Protein AF-A0AAW4VD81-F1 (afdb_monomer)

Solvent-accessible surface area (backbone atoms only — not comparable to full-atom values): 15015 Å² total; per-residue (Å²): 113,65,73,60,56,53,51,55,51,50,53,52,51,55,54,49,51,55,45,45,43,49,48,52,46,30,44,68,50,38,22,49,50,40,48,73,72,38,78,85,34,62,87,53,55,61,66,57,44,24,47,61,52,53,76,69,56,90,60,97,66,100,52,65,88,67,76,90,80,80,44,50,57,51,102,93,67,73,43,73,52,76,57,79,48,76,46,70,51,62,41,69,38,60,75,97,42,44,75,41,72,47,79,44,73,67,77,92,76,81,90,72,84,83,86,79,80,58,63,84,78,69,55,65,43,58,36,37,41,39,29,25,26,59,86,59,58,85,86,68,65,47,93,93,48,30,83,52,51,52,57,50,33,47,59,63,29,58,86,54,53,68,65,64,46,52,50,48,26,59,76,63,68,57,80,86,57,59,73,54,47,49,51,43,32,55,50,35,55,49,54,52,49,52,52,49,54,52,50,50,52,52,51,50,52,52,50,51,55,52,48,56,49,51,51,49,53,51,49,41,54,50,43,25,67,76,68,75,43,57,71,70,62,34,41,56,76,65,71,53,50,74,66,54,49,60,59,53,48,72,80,70,75,122

Organism: NCBI:txid1982626

Foldseek 3Di:
DVVVVVVVVVVLVVLLVLLLLVLCLQLLLVLLCCCQPPPVNVPPDSVRSSVVSVVVPPDDDPPSDDDDDDDDDDVVGGHDDFDEAEAEDFQCADPVCAQPKDKDWDDDDDPDDDDDDDCVVPRRYIYIYGHHHLPDDLVPADDRRSLNRSLRSQLSRQVDALVVNVVNCVVSVPDPCSVSSVSSNVSSVVVVVVVVVVVVVVVVVVVVVVVVLVVLLVQLVCCCVPVVDDSVVSCVVVVDDPVRSVVSVVVVPD

Secondary structure (DSSP, 8-state):
-HHHHHHHHHHHHHHHHHHHHHHHTSHHHHHHHHHHH-SGGGSS-HHHHHHHHHTT--S-S--TT-----B--STTS---B---EEEE--TTS-GGGTT-EEEE------SSS-----HHHH----EEEE---TT--TTS--TTTHHHHHHHHHHH-TTS-HHHHHHHHHHTT--S-HHHHHHHHHHHHHHHHHHHHHHHHHHHHHHHHHHHHHHHHHHHHHHHHHHT--HHHHHHTTT--HHHHHHHHTTS--

pLDDT: mean 80.32, std 15.5, range [36.06, 94.75]

Radius of gyration: 30.26 Å; Cα contacts (8 Å, |Δi|>4): 231; chains: 1; bounding box: 76×40×82 Å

Sequence (254 aa):
MDKVLEITSNDHIIMIDKLCKRILGHPEILGRIIKGFIKEAKDVSLEEIIELIKGKKEQEGNSYFQQLNNVIDIAHHGRVEFDYFCCINLPQAAKKRDGHVNCYKTNEHNISGSTIERLESYDKSEQIMIYLNKDHNIKDKYEDSDWIKTPLVIFLNNTYDLLVKKEVMKEYGFEEIEKEVKKMCNLGEMIARENIEKGHSIGLEQGLVQGQKLERIASIKNLMKKMAIPLDKAMDLLDLSSIEKEEMKKYFQA

Mean predicted aligned error: 11.6 Å

Structure (mmCIF, N/CA/C/O backbone):
data_AF-A0AAW4VD81-F1
#
_entry.id   AF-A0AAW4VD81-F1
#
loop_
_atom_site.group_PDB
_atom_site.id
_atom_site.type_symbol
_atom_site.label_atom_id
_atom_site.label_alt_id
_atom_site.label_comp_id
_atom_site.label_asym_id
_atom_site.label_entity_id
_atom_site.label_seq_id
_atom_site.pdbx_PDB_ins_code
_atom_site.Cartn_x
_atom_site.Cartn_y
_atom_site.Cartn_z
_atom_site.occupancy
_atom_site.B_iso_or_equiv
_atom_site.auth_seq_id
_atom_site.auth_comp_id
_atom_site.auth_asym_id
_atom_site.auth_atom_id
_atom_site.pdbx_PDB_model_num
ATOM 1 N N . MET A 1 1 ? -2.280 0.527 28.642 1.00 51.47 1 MET A N 1
ATOM 2 C CA . MET A 1 1 ? -2.704 0.046 27.309 1.00 51.47 1 MET A CA 1
ATOM 3 C C . MET A 1 1 ? -1.818 0.615 26.212 1.00 51.47 1 MET A C 1
ATOM 5 O O . MET A 1 1 ? -1.249 -0.164 25.462 1.00 51.47 1 MET A O 1
ATOM 9 N N . ASP A 1 2 ? -1.637 1.933 26.175 1.00 51.59 2 ASP A N 1
ATOM 10 C CA . ASP A 1 2 ? -1.013 2.701 25.083 1.00 51.59 2 ASP A CA 1
ATOM 11 C C . ASP A 1 2 ? 0.286 2.102 24.518 1.00 51.59 2 ASP A C 1
ATOM 13 O O . ASP A 1 2 ? 0.342 1.818 23.327 1.00 51.59 2 ASP A O 1
ATOM 17 N N . LYS A 1 3 ? 1.277 1.768 25.361 1.00 46.25 3 LYS A N 1
ATOM 18 C CA . LYS A 1 3 ? 2.533 1.129 24.908 1.00 46.25 3 LYS A CA 1
ATOM 19 C C . LYS A 1 3 ? 2.342 -0.170 24.109 1.00 46.25 3 LYS A C 1
ATOM 21 O O . LYS A 1 3 ? 3.140 -0.455 23.228 1.00 46.25 3 LYS A O 1
ATOM 26 N N . VAL A 1 4 ? 1.320 -0.976 24.406 1.00 53.56 4 VAL A N 1
ATOM 27 C CA . VAL A 1 4 ? 1.064 -2.248 23.696 1.00 53.56 4 VAL A CA 1
ATOM 28 C C . VAL A 1 4 ? 0.375 -1.994 22.350 1.00 53.56 4 VAL A C 1
ATOM 30 O O . VAL A 1 4 ? 0.664 -2.671 21.363 1.00 53.56 4 VAL A O 1
ATOM 33 N N . LEU A 1 5 ? -0.492 -0.978 22.288 1.00 54.97 5 LEU A N 1
ATOM 34 C CA . LEU A 1 5 ? -1.100 -0.508 21.040 1.00 54.97 5 LEU A CA 1
ATOM 35 C C . LEU A 1 5 ? -0.037 0.100 20.110 1.00 54.97 5 LEU A C 1
ATOM 37 O O . LEU A 1 5 ? -0.017 -0.193 18.920 1.00 54.97 5 LEU A O 1
ATOM 41 N N . GLU A 1 6 ? 0.892 0.879 20.664 1.00 57.12 6 GLU A N 1
ATOM 42 C CA . GLU A 1 6 ? 1.999 1.505 19.936 1.00 57.12 6 GLU A CA 1
ATOM 43 C C . GLU A 1 6 ? 2.987 0.466 19.369 1.00 57.12 6 GLU A C 1
ATOM 45 O O . GLU A 1 6 ? 3.338 0.531 18.191 1.00 57.12 6 GLU A O 1
ATOM 50 N N . ILE A 1 7 ? 3.367 -0.549 20.160 1.00 57.12 7 ILE A N 1
ATOM 51 C CA . ILE A 1 7 ? 4.233 -1.651 19.702 1.00 57.12 7 ILE A CA 1
ATOM 52 C C . ILE A 1 7 ? 3.555 -2.465 18.588 1.00 57.12 7 ILE A C 1
ATOM 54 O O . ILE A 1 7 ? 4.142 -2.636 17.522 1.00 57.12 7 ILE A O 1
ATOM 58 N N . THR A 1 8 ? 2.305 -2.905 18.781 1.00 60.38 8 THR A N 1
ATOM 59 C CA . THR A 1 8 ? 1.605 -3.708 17.755 1.00 60.38 8 THR A CA 1
ATOM 60 C C . THR A 1 8 ? 1.322 -2.920 16.471 1.00 60.38 8 THR A C 1
ATOM 62 O O . THR A 1 8 ? 1.377 -3.485 15.381 1.00 60.38 8 THR A O 1
ATOM 65 N N . SER A 1 9 ? 1.104 -1.603 16.562 1.00 67.50 9 SER A N 1
ATOM 66 C CA . SER A 1 9 ? 1.024 -0.722 15.389 1.00 67.50 9 SER A CA 1
ATOM 67 C C . SER A 1 9 ? 2.351 -0.656 14.618 1.00 67.50 9 SER A C 1
ATOM 69 O O . SER A 1 9 ? 2.356 -0.747 13.389 1.00 67.50 9 SER A O 1
ATOM 71 N N . ASN A 1 10 ? 3.488 -0.562 15.318 1.00 73.62 10 ASN A N 1
ATOM 72 C CA . ASN A 1 10 ? 4.809 -0.550 14.683 1.00 73.62 10 ASN A CA 1
ATOM 73 C C . ASN A 1 10 ? 5.124 -1.872 13.965 1.00 73.62 10 ASN A C 1
ATOM 75 O O . ASN A 1 10 ? 5.599 -1.843 12.828 1.00 73.62 10 ASN A O 1
ATOM 79 N N . ASP A 1 11 ? 4.801 -3.018 14.569 1.00 77.50 11 ASP A N 1
ATOM 80 C CA . ASP A 1 11 ? 4.984 -4.327 13.929 1.00 77.50 11 ASP A CA 1
ATOM 81 C C . ASP A 1 11 ? 4.151 -4.446 12.639 1.00 77.50 11 ASP A C 1
ATOM 83 O O . ASP A 1 11 ? 4.659 -4.878 11.601 1.00 77.50 11 ASP A O 1
ATOM 87 N N . HIS A 1 12 ? 2.897 -3.979 12.656 1.00 82.12 12 HIS A N 1
ATOM 88 C CA . HIS A 1 12 ? 2.045 -3.930 11.463 1.00 82.12 12 HIS A CA 1
ATOM 89 C C . HIS A 1 12 ? 2.624 -3.040 10.354 1.00 82.12 12 HIS A C 1
ATOM 91 O O . HIS A 1 12 ? 2.618 -3.440 9.187 1.00 82.12 12 HIS A O 1
ATOM 97 N N . ILE A 1 13 ? 3.170 -1.868 10.697 1.00 79.50 13 ILE A N 1
ATOM 98 C CA . ILE A 1 13 ? 3.827 -0.969 9.736 1.00 79.50 13 ILE A CA 1
ATOM 99 C C . ILE A 1 13 ? 5.036 -1.660 9.086 1.00 79.50 13 ILE A C 1
ATOM 101 O O . ILE A 1 13 ? 5.170 -1.621 7.862 1.00 79.50 13 ILE A O 1
ATOM 105 N N . ILE A 1 14 ? 5.869 -2.353 9.870 1.00 80.38 14 ILE A N 1
ATOM 106 C CA . ILE A 1 14 ? 7.033 -3.107 9.371 1.00 80.38 14 ILE A CA 1
ATOM 107 C C . ILE A 1 14 ? 6.596 -4.250 8.437 1.00 80.38 14 ILE A C 1
ATOM 109 O O . ILE A 1 14 ? 7.219 -4.478 7.396 1.00 80.38 14 ILE A O 1
ATOM 113 N N . MET A 1 15 ? 5.516 -4.966 8.766 1.00 82.44 15 MET A N 1
ATOM 114 C CA . MET A 1 15 ? 4.990 -6.035 7.907 1.00 82.44 15 MET A CA 1
ATOM 115 C C . MET A 1 15 ? 4.425 -5.498 6.584 1.00 82.44 15 MET A C 1
ATOM 117 O O . MET A 1 15 ? 4.712 -6.074 5.531 1.00 82.44 15 MET A O 1
ATOM 121 N N . ILE A 1 16 ? 3.673 -4.390 6.615 1.00 82.75 16 ILE A N 1
ATOM 122 C CA . ILE A 1 16 ? 3.136 -3.737 5.411 1.00 82.75 16 ILE A CA 1
ATOM 123 C C . ILE A 1 16 ? 4.282 -3.235 4.526 1.00 82.75 16 ILE A C 1
ATOM 125 O O . ILE A 1 16 ? 4.320 -3.576 3.345 1.00 82.75 16 ILE A O 1
ATOM 129 N N . ASP A 1 17 ? 5.253 -2.507 5.086 1.00 81.50 17 ASP A N 1
ATOM 130 C CA . ASP A 1 17 ? 6.448 -2.032 4.372 1.00 81.50 17 ASP A CA 1
ATOM 131 C C . ASP A 1 17 ? 7.186 -3.181 3.663 1.00 81.50 17 ASP A C 1
ATOM 133 O O . ASP A 1 17 ? 7.477 -3.104 2.465 1.00 81.50 17 ASP A O 1
ATOM 137 N N . LYS A 1 18 ? 7.399 -4.302 4.363 1.00 82.50 18 LYS A N 1
ATOM 138 C CA . LYS A 1 18 ? 8.040 -5.498 3.802 1.00 82.50 18 LYS A CA 1
ATOM 139 C C . LYS A 1 18 ? 7.245 -6.120 2.649 1.00 82.50 18 LYS A C 1
ATOM 141 O O . LYS A 1 18 ? 7.855 -6.625 1.706 1.00 82.50 18 LYS A O 1
ATOM 146 N N . LEU A 1 19 ? 5.910 -6.104 2.689 1.00 83.50 19 LEU A N 1
ATOM 147 C CA . LEU A 1 19 ? 5.079 -6.589 1.579 1.00 83.50 19 LEU A CA 1
ATOM 148 C C . LEU A 1 19 ? 5.028 -5.597 0.410 1.00 83.50 19 LEU A C 1
ATOM 150 O O . LEU A 1 19 ? 5.140 -6.029 -0.737 1.00 83.50 19 LEU A O 1
ATOM 154 N N . CYS A 1 20 ? 4.957 -4.291 0.674 1.00 84.06 20 CYS A N 1
ATOM 155 C CA . CYS A 1 20 ? 5.064 -3.253 -0.352 1.00 84.06 20 CYS A CA 1
ATOM 156 C C . CYS A 1 20 ? 6.391 -3.380 -1.111 1.00 84.06 20 CYS A C 1
ATOM 158 O O . CYS A 1 20 ? 6.386 -3.482 -2.334 1.00 84.06 20 CYS A O 1
ATOM 160 N N . LYS A 1 21 ? 7.520 -3.507 -0.402 1.00 83.88 21 LYS A N 1
ATOM 161 C CA . LYS A 1 21 ? 8.847 -3.745 -1.001 1.00 83.88 21 LYS A CA 1
ATOM 162 C C . LYS A 1 21 ? 8.905 -5.014 -1.859 1.00 83.88 21 LYS A C 1
ATOM 164 O O . LYS A 1 21 ? 9.580 -5.017 -2.882 1.00 83.88 21 LYS A O 1
ATOM 169 N N . ARG A 1 22 ? 8.175 -6.079 -1.503 1.00 84.62 22 ARG A N 1
ATOM 170 C CA . ARG A 1 22 ? 8.080 -7.296 -2.336 1.00 84.62 22 ARG A CA 1
ATOM 171 C C . ARG A 1 22 ? 7.258 -7.100 -3.607 1.00 84.62 22 ARG A C 1
ATOM 173 O O . ARG A 1 22 ? 7.643 -7.643 -4.635 1.00 84.62 22 ARG A O 1
ATOM 180 N N . ILE A 1 23 ? 6.149 -6.361 -3.537 1.00 88.00 23 ILE A N 1
ATOM 181 C CA . ILE A 1 23 ? 5.337 -6.013 -4.715 1.00 88.00 23 ILE A CA 1
ATOM 182 C C . ILE A 1 23 ? 6.160 -5.126 -5.654 1.00 88.00 23 ILE A C 1
ATOM 184 O O . ILE A 1 23 ? 6.257 -5.410 -6.842 1.00 88.00 23 ILE A O 1
ATOM 188 N N . LEU A 1 24 ? 6.817 -4.098 -5.112 1.00 86.31 24 LEU A N 1
ATOM 189 C CA . LEU A 1 24 ? 7.626 -3.155 -5.884 1.00 86.31 24 LEU A CA 1
ATOM 190 C C . LEU A 1 24 ? 8.897 -3.783 -6.483 1.00 86.31 24 LEU A C 1
ATOM 192 O O . LEU A 1 24 ? 9.278 -3.429 -7.591 1.00 86.31 24 LEU A O 1
ATOM 196 N N . GLY A 1 25 ? 9.524 -4.735 -5.784 1.00 81.19 25 GLY A N 1
ATOM 197 C CA . GLY A 1 25 ? 10.690 -5.494 -6.260 1.00 81.19 25 GLY A CA 1
ATOM 198 C C . GLY A 1 25 ? 10.344 -6.738 -7.095 1.00 81.19 25 GLY A C 1
ATOM 199 O O . GLY A 1 25 ? 11.226 -7.548 -7.423 1.00 81.19 25 GLY A O 1
ATOM 200 N N . HIS A 1 26 ? 9.063 -6.935 -7.420 1.00 87.75 26 HIS A N 1
ATOM 201 C CA . HIS A 1 26 ? 8.637 -7.964 -8.361 1.00 87.75 26 HIS A CA 1
ATOM 202 C C . HIS A 1 26 ? 9.131 -7.591 -9.773 1.00 87.75 26 HIS A C 1
ATOM 204 O O . HIS A 1 26 ? 8.921 -6.441 -10.166 1.00 87.75 26 HIS A O 1
ATOM 210 N N . PRO A 1 27 ? 9.765 -8.502 -10.551 1.00 87.00 27 PRO A N 1
ATOM 211 C CA . PRO A 1 27 ? 10.381 -8.152 -11.837 1.00 87.00 27 PRO A CA 1
ATOM 212 C C . PRO A 1 27 ? 9.437 -7.417 -12.780 1.00 87.00 27 PRO A C 1
ATOM 214 O O . PRO A 1 27 ? 9.823 -6.428 -13.384 1.00 87.00 27 PRO A O 1
ATOM 217 N N . GLU A 1 28 ? 8.181 -7.855 -12.836 1.00 90.81 28 GLU A N 1
ATOM 218 C CA . GLU A 1 28 ? 7.162 -7.244 -13.681 1.00 90.81 28 GLU A CA 1
ATOM 219 C C . GLU A 1 28 ? 6.801 -5.805 -13.268 1.00 90.81 28 GLU A C 1
ATOM 221 O O . GLU A 1 28 ? 6.706 -4.927 -14.122 1.00 90.81 28 GLU A O 1
ATOM 226 N N . ILE A 1 29 ? 6.638 -5.527 -11.968 1.00 90.94 29 ILE A N 1
ATOM 227 C CA . ILE A 1 29 ? 6.334 -4.168 -11.486 1.00 90.94 29 ILE A CA 1
ATOM 228 C C . ILE A 1 29 ? 7.542 -3.259 -11.690 1.00 90.94 29 ILE A C 1
ATOM 230 O O . ILE A 1 29 ? 7.398 -2.164 -12.229 1.00 90.94 29 ILE A O 1
ATOM 234 N N . LEU A 1 30 ? 8.733 -3.725 -11.307 1.00 87.19 30 LEU A N 1
ATOM 235 C CA . LEU A 1 30 ? 9.965 -2.960 -11.450 1.00 87.19 30 LEU A CA 1
ATOM 236 C C . LEU A 1 30 ? 10.287 -2.689 -12.925 1.00 87.19 30 LEU A C 1
ATOM 238 O O . LEU A 1 30 ? 10.621 -1.561 -13.274 1.00 87.19 30 LEU A O 1
ATOM 242 N N . GLY A 1 31 ? 10.111 -3.682 -13.798 1.00 88.50 31 GLY A N 1
ATOM 243 C CA . GLY A 1 31 ? 10.307 -3.541 -15.237 1.00 88.50 31 GLY A CA 1
ATOM 244 C C . GLY A 1 31 ? 9.334 -2.548 -15.868 1.00 88.50 31 GLY A C 1
ATOM 245 O O . GLY A 1 31 ? 9.753 -1.709 -16.660 1.00 88.50 31 GLY A O 1
ATOM 246 N N . ARG A 1 32 ? 8.063 -2.548 -15.445 1.00 92.50 32 ARG A N 1
ATOM 247 C CA . ARG A 1 32 ? 7.073 -1.542 -15.865 1.00 92.50 32 ARG A CA 1
ATOM 248 C C . ARG A 1 32 ? 7.393 -0.138 -15.340 1.00 92.50 32 ARG A C 1
ATOM 250 O O . ARG A 1 32 ? 7.283 0.820 -16.096 1.00 92.50 32 ARG A O 1
ATOM 257 N N . ILE A 1 33 ? 7.846 0.001 -14.092 1.00 89.81 33 ILE A N 1
ATOM 258 C CA . ILE A 1 33 ? 8.321 1.282 -13.533 1.00 89.81 33 ILE A CA 1
ATOM 259 C C . ILE A 1 33 ? 9.507 1.821 -14.347 1.00 89.81 33 ILE A C 1
ATOM 261 O O . ILE A 1 33 ? 9.499 2.985 -14.741 1.00 89.81 33 ILE A O 1
ATOM 265 N N . ILE A 1 34 ? 10.499 0.971 -14.625 1.00 86.50 34 ILE A N 1
ATOM 266 C CA . ILE A 1 34 ? 11.674 1.301 -15.441 1.00 86.50 34 ILE A CA 1
ATOM 267 C C . ILE A 1 34 ? 11.230 1.738 -16.841 1.00 86.50 34 ILE A C 1
ATOM 269 O O . ILE A 1 34 ? 11.540 2.849 -17.262 1.00 86.50 34 ILE A O 1
ATOM 273 N N . LYS A 1 35 ? 10.424 0.914 -17.521 1.00 89.62 35 LYS A N 1
ATOM 274 C CA . LYS A 1 35 ? 9.920 1.172 -18.875 1.00 89.62 35 LYS A CA 1
ATOM 275 C C . LYS A 1 35 ? 9.108 2.466 -18.986 1.00 89.62 35 LYS A C 1
ATOM 277 O O . LYS A 1 35 ? 9.140 3.113 -20.029 1.00 89.62 35 LYS A O 1
ATOM 282 N N . GLY A 1 36 ? 8.351 2.808 -17.944 1.00 89.12 36 GLY A N 1
ATOM 283 C CA . GLY A 1 36 ? 7.445 3.953 -17.944 1.00 89.12 36 GLY A CA 1
ATOM 284 C C . GLY A 1 36 ? 8.066 5.280 -17.523 1.00 89.12 36 GLY A C 1
ATOM 285 O O . GLY A 1 36 ? 7.543 6.322 -17.911 1.00 89.12 36 GLY A O 1
ATOM 286 N N . PHE A 1 37 ? 9.145 5.262 -16.731 1.00 87.19 37 PHE A N 1
ATOM 287 C CA . PHE A 1 37 ? 9.663 6.478 -16.094 1.00 87.19 37 PHE A CA 1
ATOM 288 C C . PHE A 1 37 ? 11.173 6.723 -16.271 1.00 87.19 37 PHE A C 1
ATOM 290 O O . PHE A 1 37 ? 11.597 7.852 -16.038 1.00 87.19 37 PHE A O 1
ATOM 297 N N . ILE A 1 38 ? 11.972 5.741 -16.715 1.00 82.44 38 ILE A N 1
ATOM 298 C CA . ILE A 1 38 ? 13.402 5.930 -17.035 1.00 82.44 38 ILE A CA 1
ATOM 299 C C . ILE A 1 38 ? 13.571 6.199 -18.533 1.00 82.44 38 ILE A C 1
ATOM 301 O O . ILE A 1 38 ? 13.079 5.434 -19.368 1.00 82.44 38 ILE A O 1
ATOM 305 N N . LYS A 1 39 ? 14.307 7.258 -18.895 1.00 79.69 39 LYS A N 1
ATOM 306 C CA . LYS A 1 39 ? 14.465 7.664 -20.305 1.00 79.69 39 LYS A CA 1
ATOM 307 C C . LYS A 1 39 ? 15.262 6.652 -21.139 1.00 79.69 39 LYS A C 1
ATOM 309 O O . LYS A 1 39 ? 14.919 6.421 -22.293 1.00 79.69 39 LYS A O 1
ATOM 314 N N . GLU A 1 40 ? 16.284 6.022 -20.562 1.00 75.94 40 GLU A N 1
ATOM 315 C CA . GLU A 1 40 ? 17.145 5.025 -21.215 1.00 75.94 40 GLU A CA 1
ATOM 316 C C . GLU A 1 40 ? 16.390 3.744 -21.584 1.00 75.94 40 GLU A C 1
ATOM 318 O O . GLU A 1 40 ? 16.698 3.102 -22.583 1.00 75.94 40 GLU A O 1
ATOM 323 N N . ALA A 1 41 ? 15.374 3.377 -20.801 1.00 81.50 41 ALA A N 1
ATOM 324 C CA . ALA A 1 41 ? 14.567 2.180 -21.026 1.00 81.50 41 ALA A CA 1
ATOM 325 C C . ALA A 1 41 ? 13.492 2.367 -22.117 1.00 81.50 41 ALA A C 1
ATOM 327 O O . ALA A 1 41 ? 12.749 1.432 -22.438 1.00 81.50 41 ALA A O 1
ATOM 328 N N . LYS A 1 42 ? 13.386 3.568 -22.705 1.00 82.25 42 LYS A N 1
ATOM 329 C CA . LYS A 1 42 ? 12.346 3.906 -23.683 1.00 82.25 42 LYS A CA 1
ATOM 330 C C . LYS A 1 42 ? 12.347 2.979 -24.899 1.00 82.25 42 LYS A C 1
ATOM 332 O O . LYS A 1 42 ? 11.268 2.574 -25.328 1.00 82.25 42 LYS A O 1
ATOM 337 N N . ASP A 1 43 ? 13.518 2.590 -25.391 1.00 83.44 43 ASP A N 1
ATOM 338 C CA . ASP A 1 43 ? 13.648 1.784 -26.614 1.00 83.44 43 ASP A CA 1
ATOM 339 C C . ASP A 1 43 ? 13.879 0.280 -26.334 1.00 83.44 43 ASP A C 1
ATOM 341 O O . ASP A 1 43 ? 13.822 -0.535 -27.249 1.00 83.44 43 ASP A O 1
ATOM 345 N N . VAL A 1 44 ? 14.055 -0.107 -25.062 1.00 83.50 44 VAL A N 1
ATOM 346 C CA . VAL A 1 44 ? 14.239 -1.502 -24.603 1.00 83.50 44 VAL A CA 1
ATOM 347 C C . VAL A 1 44 ? 12.879 -2.187 -24.411 1.00 83.50 44 VAL A C 1
ATOM 349 O O . VAL A 1 44 ? 11.945 -1.558 -23.909 1.00 83.50 44 VAL A O 1
ATOM 352 N N . SER A 1 45 ? 12.712 -3.457 -24.792 1.00 90.81 45 SER A N 1
ATOM 353 C CA . SER A 1 45 ? 11.422 -4.159 -24.602 1.00 90.81 45 SER A CA 1
ATOM 354 C C . SER A 1 45 ? 11.105 -4.413 -23.116 1.00 90.81 45 SER A C 1
ATOM 356 O O . SER A 1 45 ? 12.011 -4.462 -22.282 1.00 90.81 45 SER A O 1
ATOM 358 N N . LEU A 1 46 ? 9.823 -4.550 -22.746 1.00 90.62 46 LEU A N 1
ATOM 359 C CA . LEU A 1 46 ? 9.455 -4.814 -21.343 1.00 90.62 46 LEU A CA 1
ATOM 360 C C . LEU A 1 46 ? 9.964 -6.195 -20.905 1.00 90.62 46 LEU A C 1
ATOM 362 O O . LEU A 1 46 ? 10.433 -6.363 -19.784 1.00 90.62 46 LEU A O 1
ATOM 366 N N . GLU A 1 47 ? 9.906 -7.152 -21.821 1.00 90.38 47 GLU A N 1
ATOM 367 C CA . GLU A 1 47 ? 10.358 -8.527 -21.680 1.00 90.38 47 GLU A CA 1
ATOM 368 C C . GLU A 1 47 ? 11.867 -8.565 -21.405 1.00 90.38 47 GLU A C 1
ATOM 370 O O . GLU A 1 47 ? 12.302 -9.168 -20.429 1.00 90.38 47 GLU A O 1
ATOM 375 N N . GLU A 1 48 ? 12.664 -7.837 -22.190 1.00 84.31 48 GLU A N 1
ATOM 376 C CA . GLU A 1 48 ? 14.111 -7.701 -21.991 1.00 84.31 48 GLU A CA 1
ATOM 377 C C . GLU A 1 48 ? 14.456 -7.024 -20.659 1.00 84.31 48 GLU A C 1
ATOM 379 O O . GLU A 1 48 ? 15.331 -7.504 -19.941 1.00 84.31 48 GLU A O 1
ATOM 384 N N . ILE A 1 49 ? 13.735 -5.967 -20.264 1.00 85.44 49 ILE A N 1
ATOM 385 C CA . ILE A 1 49 ? 13.911 -5.343 -18.942 1.00 85.44 49 ILE A CA 1
ATOM 386 C C . ILE A 1 49 ? 13.607 -6.357 -17.824 1.00 85.44 49 ILE A C 1
ATOM 388 O O . ILE A 1 49 ? 14.364 -6.454 -16.856 1.00 85.44 49 ILE A O 1
ATOM 392 N N . ILE A 1 50 ? 12.523 -7.131 -17.944 1.00 85.88 50 ILE A N 1
ATOM 393 C CA . ILE A 1 50 ? 12.139 -8.156 -16.963 1.00 85.88 50 ILE A CA 1
ATOM 394 C C . ILE A 1 50 ? 13.194 -9.267 -16.884 1.00 85.88 50 ILE A C 1
ATOM 396 O O . ILE A 1 50 ? 13.572 -9.648 -15.775 1.00 85.88 50 ILE A O 1
ATOM 400 N N . GLU A 1 51 ? 13.713 -9.747 -18.014 1.00 81.94 51 GLU A N 1
ATOM 401 C CA . GLU A 1 51 ? 14.764 -10.769 -18.052 1.00 81.94 51 GLU A CA 1
ATOM 402 C C . GLU A 1 51 ? 16.095 -10.253 -17.486 1.00 81.94 51 GLU A C 1
ATOM 404 O O . GLU A 1 51 ? 16.732 -10.947 -16.693 1.00 81.94 51 GLU A O 1
ATOM 409 N N . LEU A 1 52 ? 16.475 -8.998 -17.758 1.00 77.88 52 LEU A N 1
ATOM 410 C CA . LEU A 1 52 ? 17.637 -8.350 -17.130 1.00 77.88 52 LEU A CA 1
ATOM 411 C C . LEU A 1 52 ? 17.491 -8.227 -15.600 1.00 77.88 52 LEU A C 1
ATOM 413 O O . LEU A 1 52 ? 18.487 -8.307 -14.878 1.00 77.88 52 LEU A O 1
ATOM 417 N N . ILE A 1 53 ? 16.265 -8.063 -15.086 1.00 78.56 53 ILE A N 1
ATOM 418 C CA . ILE A 1 53 ? 15.974 -8.071 -13.641 1.00 78.56 53 ILE A CA 1
ATOM 419 C C . ILE A 1 53 ? 15.966 -9.502 -13.079 1.00 78.56 53 ILE A C 1
ATOM 421 O O . ILE A 1 53 ? 16.430 -9.714 -11.957 1.00 78.56 53 ILE A O 1
ATOM 425 N N . LYS A 1 54 ? 15.434 -10.488 -13.815 1.00 76.44 54 LYS A N 1
ATOM 426 C CA . LYS A 1 54 ? 15.377 -11.902 -13.400 1.00 76.44 54 LYS A CA 1
ATOM 427 C C . LYS A 1 54 ? 16.778 -12.529 -13.365 1.00 76.44 54 LYS A C 1
ATOM 429 O O . LYS A 1 54 ? 17.153 -13.088 -12.337 1.00 76.44 54 LYS A O 1
ATOM 434 N N . GLY A 1 55 ? 17.583 -12.351 -14.413 1.00 61.59 55 GLY A N 1
ATOM 435 C CA . GLY A 1 55 ? 18.932 -12.921 -14.550 1.00 61.59 55 GLY A CA 1
ATOM 436 C C . GLY A 1 55 ? 19.970 -12.420 -13.536 1.00 61.59 55 GLY A C 1
ATOM 437 O O . GLY A 1 55 ? 21.038 -13.011 -13.408 1.00 61.59 55 GLY A O 1
ATOM 438 N N . LYS A 1 56 ? 19.666 -11.361 -12.773 1.00 57.75 56 LYS A N 1
ATOM 439 C CA . LYS A 1 56 ? 20.505 -10.867 -11.665 1.00 57.75 56 LYS A CA 1
ATOM 440 C C . LYS A 1 56 ? 20.164 -11.482 -10.293 1.00 57.75 56 LYS A C 1
ATOM 442 O O . LYS A 1 56 ? 20.800 -11.122 -9.308 1.00 57.75 56 LYS A O 1
ATOM 447 N N . LYS A 1 57 ? 19.172 -12.382 -10.186 1.00 51.94 57 LYS A N 1
ATOM 448 C CA . LYS A 1 57 ? 18.633 -12.861 -8.889 1.00 51.94 57 LYS A CA 1
ATOM 449 C C . LYS A 1 57 ? 19.267 -14.125 -8.292 1.00 51.94 57 LYS A C 1
ATOM 451 O O . LYS A 1 57 ? 18.871 -14.501 -7.193 1.00 51.94 57 LYS A O 1
ATOM 456 N N . GLU A 1 58 ? 20.243 -14.767 -8.933 1.00 46.66 58 GLU A N 1
ATOM 457 C CA . GLU A 1 58 ? 20.850 -16.024 -8.434 1.00 46.66 58 GLU A CA 1
ATOM 458 C C . GLU A 1 58 ? 21.871 -15.855 -7.280 1.00 46.66 58 GLU A C 1
ATOM 460 O O . GLU A 1 58 ? 22.704 -16.727 -7.050 1.00 46.66 58 GLU A O 1
ATOM 465 N N . GLN A 1 59 ? 21.815 -14.758 -6.515 1.00 45.31 59 GLN A N 1
ATOM 466 C CA . GLN A 1 59 ? 22.591 -14.600 -5.277 1.00 45.31 59 GLN A CA 1
ATOM 467 C C . GLN A 1 59 ? 21.660 -14.608 -4.058 1.00 45.31 59 GLN A C 1
ATOM 469 O O . GLN A 1 59 ? 20.741 -13.794 -3.949 1.00 45.31 59 GLN A O 1
ATOM 474 N N . GLU A 1 60 ? 21.885 -15.553 -3.140 1.00 36.84 60 GLU A N 1
ATOM 475 C CA . GLU A 1 60 ? 21.025 -15.777 -1.974 1.00 36.84 60 GLU A CA 1
ATOM 476 C C . GLU A 1 60 ? 21.020 -14.586 -1.002 1.00 36.84 60 GLU A C 1
ATOM 478 O O . GLU A 1 60 ? 22.010 -14.270 -0.345 1.00 36.84 60 GLU A O 1
ATOM 483 N N . GLY A 1 61 ? 19.855 -13.956 -0.852 1.00 39.59 61 GLY A N 1
ATOM 484 C CA . GLY A 1 61 ? 19.615 -12.902 0.128 1.00 39.59 61 GLY A CA 1
ATOM 485 C C . GLY A 1 61 ? 18.288 -12.199 -0.142 1.00 39.59 61 GLY A C 1
ATOM 486 O O . GLY A 1 61 ? 17.894 -12.014 -1.289 1.00 39.59 61 GLY A O 1
ATOM 487 N N . ASN A 1 62 ? 17.555 -11.798 0.902 1.00 41.50 62 ASN A N 1
ATOM 488 C CA . ASN A 1 62 ? 16.313 -11.031 0.725 1.00 41.50 62 ASN A CA 1
ATOM 489 C C . ASN A 1 62 ? 16.645 -9.577 0.324 1.00 41.50 62 ASN A C 1
ATOM 491 O O . ASN A 1 62 ? 16.721 -8.705 1.185 1.00 41.50 62 ASN A O 1
ATOM 495 N N . SER A 1 63 ? 16.838 -9.329 -0.974 1.00 41.44 63 SER A N 1
ATOM 496 C CA . SER A 1 63 ? 17.538 -8.153 -1.526 1.00 41.44 63 SER A CA 1
ATOM 497 C C . SER A 1 63 ? 16.667 -7.154 -2.306 1.00 41.44 63 SER A C 1
ATOM 499 O O . SER A 1 63 ? 17.191 -6.291 -3.002 1.00 41.44 63 SER A O 1
ATOM 501 N N . TYR A 1 64 ? 15.334 -7.225 -2.201 1.00 42.81 64 TYR A N 1
ATOM 502 C CA . TYR A 1 64 ? 14.424 -6.506 -3.114 1.00 42.81 64 TYR A CA 1
ATOM 503 C C . TYR A 1 64 ? 14.586 -4.975 -3.167 1.00 42.81 64 TYR A C 1
ATOM 505 O O . TYR A 1 64 ? 14.208 -4.395 -4.178 1.00 42.81 64 TYR A O 1
ATOM 513 N N . PHE A 1 65 ? 15.152 -4.341 -2.130 1.00 44.28 65 PHE A N 1
ATOM 514 C CA . PHE A 1 65 ? 15.582 -2.935 -2.150 1.00 44.28 65 PHE A CA 1
ATOM 515 C C . PHE A 1 65 ? 16.820 -2.694 -1.271 1.00 44.28 65 PHE A C 1
ATOM 517 O O . PHE A 1 65 ? 16.727 -2.012 -0.252 1.00 44.28 65 PHE A O 1
ATOM 524 N N . GLN A 1 66 ? 17.975 -3.235 -1.667 1.00 39.72 66 GLN A N 1
ATOM 525 C CA . GLN A 1 66 ? 19.237 -2.480 -1.632 1.00 39.72 66 GLN A CA 1
ATOM 526 C C . GLN A 1 66 ? 20.336 -3.242 -2.378 1.00 39.72 66 GLN A C 1
ATOM 528 O O . GLN A 1 66 ? 20.689 -4.352 -1.989 1.00 39.72 66 GLN A O 1
ATOM 533 N N . GLN A 1 67 ? 20.963 -2.590 -3.352 1.00 42.44 67 GLN A N 1
ATOM 534 C CA . GLN A 1 67 ? 22.400 -2.734 -3.535 1.00 42.44 67 GLN A CA 1
ATOM 535 C C . GLN A 1 67 ? 22.962 -1.365 -3.920 1.00 42.44 67 GLN A C 1
ATOM 537 O O . GLN A 1 67 ? 22.413 -0.672 -4.767 1.00 42.44 67 GLN A O 1
ATOM 542 N N . LEU A 1 68 ? 23.978 -0.955 -3.168 1.00 45.94 68 LEU A N 1
ATOM 543 C CA . LEU A 1 68 ? 24.885 0.141 -3.469 1.00 45.94 68 LEU A CA 1
ATOM 544 C C . LEU A 1 68 ? 26.260 -0.514 -3.469 1.00 45.94 68 LEU A C 1
ATOM 546 O O . LEU A 1 68 ? 26.739 -0.851 -2.383 1.00 45.94 68 LEU A O 1
ATOM 550 N N . ASN A 1 69 ? 26.823 -0.770 -4.654 1.00 36.53 69 ASN A N 1
ATOM 551 C CA . ASN A 1 69 ? 28.270 -0.807 -4.931 1.00 36.53 69 ASN A CA 1
ATOM 552 C C . ASN A 1 69 ? 28.593 -1.423 -6.310 1.00 36.53 69 ASN A C 1
ATOM 554 O O . ASN A 1 69 ? 28.827 -2.621 -6.430 1.00 36.53 69 ASN A O 1
ATOM 558 N N . ASN A 1 70 ? 28.768 -0.534 -7.289 1.00 54.94 70 ASN A N 1
ATOM 559 C CA . ASN A 1 70 ? 30.008 -0.373 -8.062 1.00 54.94 70 ASN A CA 1
ATOM 560 C C . ASN A 1 70 ? 30.683 -1.609 -8.698 1.00 54.94 70 ASN A C 1
ATOM 562 O O . ASN A 1 70 ? 31.523 -2.240 -8.058 1.00 54.94 70 ASN A O 1
ATOM 566 N N . VAL A 1 71 ? 30.554 -1.753 -10.025 1.00 36.53 71 VAL A N 1
ATOM 567 C CA . VAL A 1 71 ? 31.652 -2.199 -10.920 1.00 36.53 71 VAL A CA 1
ATOM 568 C C . VAL A 1 71 ? 31.541 -1.443 -12.275 1.00 36.53 71 VAL A C 1
ATOM 570 O O . VAL A 1 71 ? 30.439 -1.017 -12.624 1.00 36.53 71 VAL A O 1
ATOM 573 N N . ILE A 1 72 ? 32.638 -1.247 -13.049 1.00 43.97 72 ILE A N 1
ATOM 574 C CA . ILE A 1 72 ? 32.636 -0.653 -14.422 1.00 43.97 72 ILE A CA 1
ATOM 575 C C . ILE A 1 72 ? 33.549 -1.392 -15.460 1.00 43.97 72 ILE A C 1
ATOM 577 O O . ILE A 1 72 ? 34.750 -1.480 -15.264 1.00 43.97 72 ILE A O 1
ATOM 581 N N . ASP A 1 73 ? 32.937 -1.906 -16.549 1.00 36.06 73 ASP A N 1
ATOM 582 C CA . ASP A 1 73 ? 33.346 -2.268 -17.949 1.00 36.06 73 ASP A CA 1
ATOM 583 C C . ASP A 1 73 ? 33.693 -1.119 -18.888 1.00 36.06 73 ASP A C 1
ATOM 585 O O . ASP A 1 73 ? 32.847 -0.739 -19.694 1.00 36.06 73 ASP A O 1
ATOM 589 N N . ILE A 1 74 ? 34.908 -0.596 -18.838 1.00 45.38 74 ILE A N 1
ATOM 590 C CA . ILE A 1 74 ? 35.465 0.223 -19.913 1.00 45.38 74 ILE A CA 1
ATOM 591 C C . ILE A 1 74 ? 36.718 -0.508 -20.370 1.00 45.38 74 ILE A C 1
ATOM 593 O O . ILE A 1 74 ? 37.643 -0.618 -19.576 1.00 45.38 74 ILE A O 1
ATOM 597 N N . ALA A 1 75 ? 36.747 -1.000 -21.616 1.00 37.00 75 ALA A N 1
ATOM 598 C CA . ALA A 1 75 ? 37.817 -1.855 -22.142 1.00 37.00 75 ALA A CA 1
ATOM 599 C C . ALA A 1 75 ? 39.200 -1.499 -21.552 1.00 37.00 75 ALA A C 1
ATOM 601 O O . ALA A 1 75 ? 39.726 -0.428 -21.855 1.00 37.00 75 ALA A O 1
ATOM 602 N N . HIS A 1 76 ? 39.714 -2.412 -20.707 1.00 44.62 76 HIS A N 1
ATOM 603 C CA . HIS A 1 76 ? 40.769 -2.264 -19.680 1.00 44.62 76 HIS A CA 1
ATOM 604 C C . HIS A 1 76 ? 40.332 -2.169 -18.173 1.00 44.62 76 HIS A C 1
ATOM 606 O O . HIS A 1 76 ? 41.243 -1.983 -17.364 1.00 44.62 76 HIS A O 1
ATOM 612 N N . HIS A 1 77 ? 39.063 -2.360 -17.721 1.00 42.56 77 HIS A N 1
ATOM 613 C CA . HIS A 1 77 ? 38.674 -2.045 -16.311 1.00 42.56 77 HIS A CA 1
ATOM 614 C C . HIS A 1 77 ? 37.824 -3.015 -15.418 1.00 42.56 77 HIS A C 1
ATOM 616 O O . HIS A 1 77 ? 38.108 -3.038 -14.218 1.00 42.56 77 HIS A O 1
ATOM 622 N N . GLY A 1 78 ? 36.811 -3.781 -15.863 1.00 42.09 78 GLY A N 1
ATOM 623 C CA . GLY A 1 78 ? 35.867 -4.475 -14.937 1.00 42.09 78 GLY A CA 1
ATOM 624 C C . GLY A 1 78 ? 34.557 -5.112 -15.485 1.00 42.09 78 GLY A C 1
ATOM 625 O O . GLY A 1 78 ? 34.588 -6.183 -16.082 1.00 42.09 78 GLY A O 1
ATOM 626 N N . ARG A 1 79 ? 33.377 -4.528 -15.171 1.00 43.72 79 ARG A N 1
ATOM 627 C CA . ARG A 1 79 ? 31.986 -4.891 -15.614 1.00 43.72 79 ARG A CA 1
ATOM 628 C C . ARG A 1 79 ? 30.989 -3.771 -15.254 1.00 43.72 79 ARG A C 1
ATOM 630 O O . ARG A 1 79 ? 30.970 -3.443 -14.089 1.00 43.72 79 ARG A O 1
ATOM 637 N N . VAL A 1 80 ? 30.181 -3.150 -16.138 1.00 44.31 80 VAL A N 1
ATOM 638 C CA . VAL A 1 80 ? 29.330 -1.989 -15.717 1.00 44.31 80 VAL A CA 1
ATOM 639 C C . VAL A 1 80 ? 28.039 -2.393 -15.010 1.00 44.31 80 VAL A C 1
ATOM 641 O O . VAL A 1 80 ? 27.136 -2.960 -15.623 1.00 44.31 80 VAL A O 1
ATOM 644 N N . GLU A 1 81 ? 27.927 -2.008 -13.741 1.00 47.97 81 GLU A N 1
ATOM 645 C CA . GLU A 1 81 ? 26.721 -2.105 -12.921 1.00 47.97 81 GLU A CA 1
ATOM 646 C C . GLU A 1 81 ? 26.408 -0.722 -12.326 1.00 47.97 81 GLU A C 1
ATOM 648 O O . GLU A 1 81 ? 27.286 -0.072 -11.759 1.00 47.97 81 GLU A O 1
ATOM 653 N N . PHE A 1 82 ? 25.170 -0.249 -12.508 1.00 48.28 82 PHE A N 1
ATOM 654 C CA . PHE A 1 82 ? 24.682 1.037 -12.004 1.00 48.28 82 PHE A CA 1
ATOM 655 C C . PHE A 1 82 ? 23.355 0.852 -11.261 1.00 48.28 82 PHE A C 1
ATOM 657 O O . PHE A 1 82 ? 22.532 0.009 -11.634 1.00 48.28 82 PHE A O 1
ATOM 664 N N . ASP A 1 83 ? 23.164 1.646 -10.208 1.00 51.44 83 ASP A N 1
ATOM 665 C CA . ASP A 1 83 ? 22.084 1.472 -9.239 1.00 51.44 83 ASP A CA 1
ATOM 666 C C . ASP A 1 83 ? 20.895 2.396 -9.555 1.00 51.44 83 ASP A C 1
ATOM 668 O O . ASP A 1 83 ? 21.043 3.614 -9.680 1.00 51.44 83 ASP A O 1
ATOM 672 N N . TYR A 1 84 ? 19.690 1.826 -9.646 1.00 55.81 84 TYR A N 1
ATOM 673 C CA . TYR A 1 84 ? 18.446 2.578 -9.831 1.00 55.81 84 TYR A CA 1
ATOM 674 C C . TYR A 1 84 ? 17.705 2.746 -8.500 1.00 55.81 84 TYR A C 1
ATOM 676 O O . TYR A 1 84 ? 17.366 1.761 -7.838 1.00 55.81 84 TYR A O 1
ATOM 684 N N . PHE A 1 85 ? 17.406 3.991 -8.118 1.00 62.88 85 PHE A N 1
ATOM 685 C CA . PHE A 1 85 ? 16.719 4.304 -6.865 1.00 62.88 85 PHE A CA 1
ATOM 686 C C . PHE A 1 85 ? 15.286 4.795 -7.112 1.00 62.88 85 PHE A C 1
ATOM 688 O O . PHE A 1 85 ? 15.041 5.963 -7.419 1.00 62.88 85 PHE A O 1
ATOM 695 N N . CYS A 1 86 ? 14.315 3.897 -6.933 1.00 68.25 86 CYS A N 1
ATOM 696 C CA . CYS A 1 86 ? 12.895 4.235 -6.994 1.00 68.25 86 CYS A CA 1
ATOM 697 C C . CYS A 1 86 ? 12.276 4.316 -5.598 1.00 68.25 86 CYS A C 1
ATOM 699 O O . CYS A 1 86 ? 12.311 3.359 -4.825 1.00 68.25 86 CYS A O 1
ATOM 701 N N . CYS A 1 87 ? 11.633 5.443 -5.319 1.00 70.12 87 CYS A N 1
ATOM 702 C CA . CYS A 1 87 ? 10.829 5.679 -4.134 1.00 70.12 87 CYS A CA 1
ATOM 703 C C . CYS A 1 87 ? 9.365 5.831 -4.539 1.00 70.12 87 CYS A C 1
ATOM 705 O O . CYS A 1 87 ? 8.968 6.800 -5.186 1.00 70.12 87 CYS A O 1
ATOM 707 N N . ILE A 1 88 ? 8.532 4.898 -4.097 1.00 76.31 88 ILE A N 1
ATOM 708 C CA . ILE A 1 88 ? 7.089 4.964 -4.308 1.00 76.31 88 ILE A CA 1
ATOM 709 C C . ILE A 1 88 ? 6.466 5.259 -2.958 1.00 76.31 88 ILE A C 1
ATOM 711 O O . ILE A 1 88 ? 6.543 4.451 -2.032 1.00 76.31 88 ILE A O 1
ATOM 715 N N . ASN A 1 89 ? 5.866 6.441 -2.833 1.00 76.06 89 ASN A N 1
ATOM 716 C CA . ASN A 1 89 ? 5.048 6.721 -1.667 1.00 76.06 89 ASN A CA 1
ATOM 717 C C . ASN A 1 89 ? 3.856 5.769 -1.706 1.00 76.06 89 ASN A C 1
ATOM 719 O O . ASN A 1 89 ? 3.186 5.662 -2.736 1.00 76.06 89 ASN A O 1
ATOM 723 N N . LEU A 1 90 ? 3.583 5.111 -0.576 1.00 75.94 90 LEU A N 1
ATOM 724 C CA . LEU A 1 90 ? 2.359 4.331 -0.415 1.00 75.94 90 LEU A CA 1
ATOM 725 C C . LEU A 1 90 ? 1.133 5.194 -0.767 1.00 75.94 90 LEU A C 1
ATOM 727 O O . LEU A 1 90 ? 1.240 6.425 -0.708 1.00 75.94 90 LEU A O 1
ATOM 731 N N . PRO A 1 91 ? -0.023 4.588 -1.097 1.00 77.56 91 PRO A N 1
ATOM 732 C CA . PRO A 1 91 ? -1.260 5.312 -1.380 1.00 77.56 91 PRO A CA 1
ATOM 733 C C . PRO A 1 91 ? -1.737 6.137 -0.165 1.00 77.56 91 PRO A C 1
ATOM 735 O O . PRO A 1 91 ? -2.577 5.723 0.616 1.00 77.56 91 PRO A O 1
ATOM 738 N N . GLN A 1 92 ? -1.142 7.310 0.038 1.00 80.00 92 GLN A N 1
ATOM 739 C CA . GLN A 1 92 ? -1.358 8.226 1.165 1.00 80.00 92 GLN A CA 1
ATOM 740 C C . GLN A 1 92 ? -0.823 9.639 0.866 1.00 80.00 92 GLN A C 1
ATOM 742 O O . GLN A 1 92 ? -0.819 10.511 1.737 1.00 80.00 92 GLN A O 1
ATOM 747 N N . ALA A 1 93 ? -0.360 9.904 -0.363 1.00 80.38 93 ALA A N 1
ATOM 748 C CA . ALA A 1 93 ? 0.021 11.247 -0.775 1.00 80.38 93 ALA A CA 1
ATOM 749 C C . ALA A 1 93 ? -1.217 12.157 -0.810 1.00 80.38 93 ALA A C 1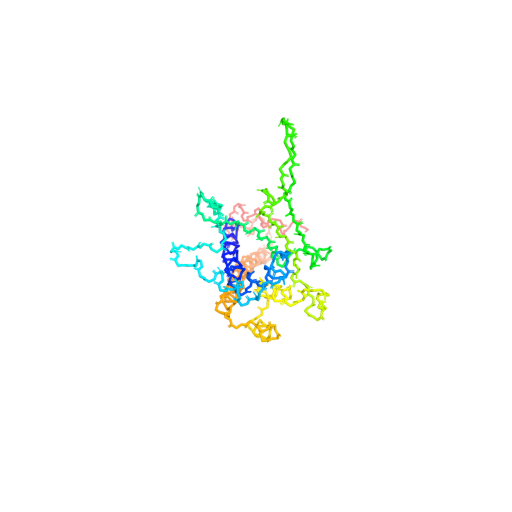
ATOM 751 O O . ALA A 1 93 ? -2.269 11.768 -1.307 1.00 80.38 93 ALA A O 1
ATOM 752 N N . ALA A 1 94 ? -1.099 13.394 -0.318 1.00 85.69 94 ALA A N 1
ATOM 753 C CA . ALA A 1 94 ? -2.174 14.383 -0.415 1.00 85.69 94 ALA A CA 1
ATOM 754 C C . ALA A 1 94 ? -2.665 14.537 -1.869 1.00 85.69 94 ALA A C 1
ATOM 756 O O . ALA A 1 94 ? -1.836 14.630 -2.773 1.00 85.69 94 ALA A O 1
ATOM 757 N N . LYS A 1 95 ? -3.989 14.636 -2.074 1.00 85.62 95 LYS A N 1
ATOM 758 C CA . LYS A 1 95 ? -4.654 14.620 -3.397 1.00 85.62 95 LYS A CA 1
ATOM 759 C C . LYS A 1 95 ? -4.027 15.560 -4.442 1.00 85.62 95 LYS A C 1
ATOM 761 O O . LYS A 1 95 ? -3.950 15.210 -5.607 1.00 85.62 95 LYS A O 1
ATOM 766 N N . LYS A 1 96 ? -3.475 16.703 -4.014 1.00 89.62 96 LYS A N 1
ATOM 767 C CA . LYS A 1 96 ? -2.724 17.665 -4.854 1.00 89.62 96 LYS A CA 1
ATOM 768 C C . LYS A 1 96 ? -1.401 17.156 -5.468 1.00 89.62 96 LYS A C 1
ATOM 770 O O . LYS A 1 96 ? -0.722 17.932 -6.128 1.00 89.62 96 LYS A O 1
ATOM 775 N N . ARG A 1 97 ? -0.962 15.939 -5.132 1.00 87.12 97 ARG A N 1
ATOM 776 C CA . ARG A 1 97 ? 0.215 15.255 -5.699 1.00 87.12 97 ARG A CA 1
ATOM 777 C C . ARG A 1 97 ? -0.148 13.898 -6.305 1.00 87.12 97 ARG A C 1
ATOM 779 O O . ARG A 1 97 ? 0.753 13.151 -6.661 1.00 87.12 97 ARG A O 1
ATOM 786 N N . ASP A 1 98 ? -1.425 13.529 -6.339 1.00 91.25 98 ASP A N 1
ATOM 787 C CA . ASP A 1 98 ? -1.825 12.214 -6.833 1.00 91.25 98 ASP A CA 1
ATOM 788 C C . ASP A 1 98 ? -1.437 12.050 -8.309 1.00 91.25 98 ASP A C 1
ATOM 790 O O . ASP A 1 98 ? -1.634 12.957 -9.113 1.00 91.25 98 ASP A O 1
ATOM 794 N N . GLY A 1 99 ? -0.813 10.925 -8.650 1.00 89.12 99 GLY A N 1
ATOM 795 C CA . GLY A 1 99 ? -0.291 10.664 -9.987 1.00 89.12 99 GLY A CA 1
ATOM 796 C C . GLY A 1 99 ? 0.974 11.439 -10.365 1.00 89.12 99 GLY A C 1
ATOM 797 O O . GLY A 1 99 ? 1.456 11.257 -11.483 1.00 89.12 99 GLY A O 1
ATOM 798 N N . HIS A 1 100 ? 1.549 12.270 -9.489 1.00 91.12 100 HIS A N 1
ATOM 799 C CA . HIS A 1 100 ? 2.804 12.962 -9.797 1.00 91.12 100 HIS A CA 1
ATOM 800 C C . HIS A 1 100 ? 3.974 11.967 -9.824 1.00 91.12 100 HIS A C 1
ATOM 802 O O . HIS A 1 100 ? 4.075 11.076 -8.975 1.00 91.12 100 HIS A O 1
ATOM 808 N N . VAL A 1 101 ? 4.888 12.156 -10.776 1.00 90.19 101 VAL A N 1
ATOM 809 C CA . VAL A 1 101 ? 6.164 11.434 -10.856 1.00 90.19 101 VAL A CA 1
ATOM 810 C C . VAL A 1 101 ? 7.269 12.460 -11.046 1.00 90.19 101 VAL A C 1
ATOM 812 O O . VAL A 1 101 ? 7.240 13.222 -12.008 1.00 90.19 101 VAL A O 1
ATOM 815 N N . ASN A 1 102 ? 8.236 12.477 -10.133 1.00 87.75 102 ASN A N 1
ATOM 816 C CA . ASN A 1 102 ? 9.397 13.356 -10.221 1.00 87.75 102 ASN A CA 1
ATOM 817 C C . ASN A 1 102 ? 10.645 12.512 -10.488 1.00 87.75 102 ASN A C 1
ATOM 819 O O . ASN A 1 102 ? 10.916 11.578 -9.734 1.00 87.75 102 ASN A O 1
ATOM 823 N N . CYS A 1 103 ? 11.427 12.884 -11.500 1.00 84.88 103 CYS A N 1
ATOM 824 C CA . CYS A 1 103 ? 12.781 12.380 -11.705 1.00 84.88 103 CYS A CA 1
ATOM 825 C C . CYS A 1 103 ? 13.789 13.409 -11.175 1.00 84.88 103 CYS A C 1
ATOM 827 O O . CYS A 1 103 ? 13.705 14.590 -11.515 1.00 84.88 103 CYS A O 1
ATOM 829 N N . TYR A 1 104 ? 14.749 12.960 -10.375 1.00 81.88 104 TYR A N 1
ATOM 830 C CA . TYR A 1 104 ? 15.875 13.748 -9.882 1.00 81.88 104 TYR A CA 1
ATOM 831 C C . TYR A 1 104 ? 17.160 13.201 -10.504 1.00 81.88 104 TYR A C 1
ATOM 833 O O . TYR A 1 104 ? 17.315 11.986 -10.632 1.00 81.88 104 TYR A O 1
ATOM 841 N N . LYS A 1 105 ? 18.048 14.108 -10.911 1.00 78.94 105 LYS A N 1
ATOM 842 C CA . LYS A 1 105 ? 19.295 13.816 -11.630 1.00 78.94 105 LYS A CA 1
ATOM 843 C C . LYS A 1 105 ? 20.475 14.449 -10.925 1.00 78.94 105 LYS A C 1
ATOM 845 O O . LYS A 1 105 ? 20.303 15.431 -10.193 1.00 78.94 105 LYS A O 1
ATOM 850 N N . THR A 1 106 ? 21.663 13.927 -11.185 1.00 80.56 106 THR A N 1
ATOM 851 C CA . THR A 1 106 ? 22.889 14.488 -10.626 1.00 80.56 106 THR A CA 1
ATOM 852 C C . THR A 1 106 ? 23.326 15.686 -11.467 1.00 80.56 106 THR A C 1
ATOM 854 O O . THR A 1 106 ? 23.243 15.667 -12.689 1.00 80.56 106 THR A O 1
ATOM 857 N N . ASN A 1 107 ? 23.792 16.751 -10.814 1.00 82.56 107 ASN A N 1
ATOM 858 C CA . ASN A 1 107 ? 24.439 17.886 -11.471 1.00 82.56 107 ASN A CA 1
ATOM 859 C C . ASN A 1 107 ? 25.805 18.099 -10.818 1.00 82.56 107 ASN A C 1
ATOM 861 O O . ASN A 1 107 ? 25.895 18.173 -9.591 1.00 82.56 107 ASN A O 1
ATOM 865 N N . GLU A 1 108 ? 26.854 18.196 -11.630 1.00 83.75 108 GLU A N 1
ATOM 866 C CA . GLU A 1 108 ? 28.203 18.502 -11.158 1.00 83.75 108 GLU A CA 1
ATOM 867 C C . GLU A 1 108 ? 28.287 19.952 -10.644 1.00 83.75 108 GLU A C 1
ATOM 869 O O . GLU A 1 108 ? 27.771 20.886 -11.262 1.00 83.75 108 GLU A O 1
ATOM 874 N N . HIS A 1 109 ? 28.965 20.153 -9.511 1.00 85.44 109 HIS A N 1
ATOM 875 C CA . HIS A 1 109 ? 29.315 21.482 -9.014 1.00 85.44 109 HIS A CA 1
ATOM 876 C C . HIS A 1 109 ? 3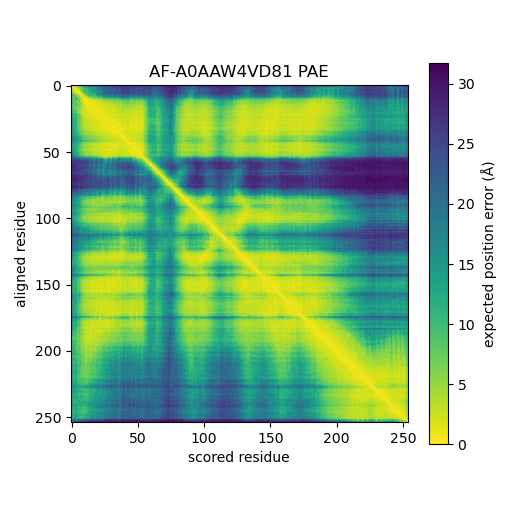0.761 21.495 -8.514 1.00 85.44 109 HIS A C 1
ATOM 878 O O . HIS A 1 109 ? 31.086 20.905 -7.483 1.00 85.44 109 HIS A O 1
ATOM 884 N N . ASN A 1 110 ? 31.631 22.182 -9.253 1.00 84.06 110 ASN A N 1
ATOM 885 C CA . ASN A 1 110 ? 33.059 22.238 -8.960 1.00 84.06 110 ASN A CA 1
ATOM 886 C C . ASN A 1 110 ? 33.363 23.100 -7.729 1.00 84.06 110 ASN A C 1
ATOM 888 O O . ASN A 1 110 ? 33.245 24.322 -7.765 1.00 84.06 110 ASN A O 1
ATOM 892 N N . ILE A 1 111 ? 33.817 22.450 -6.655 1.00 88.31 111 ILE A N 1
ATOM 893 C CA . ILE A 1 111 ? 34.278 23.107 -5.419 1.00 88.31 111 ILE A CA 1
ATOM 894 C C . ILE A 1 111 ? 35.736 23.588 -5.560 1.00 88.31 111 ILE A C 1
ATOM 896 O O . ILE A 1 111 ? 36.134 24.579 -4.949 1.00 88.31 111 ILE A O 1
ATOM 900 N N . SER A 1 112 ? 36.549 22.900 -6.369 1.00 84.62 112 SER A N 1
ATOM 901 C CA . SER A 1 112 ? 37.934 23.271 -6.679 1.00 84.62 112 SER A CA 1
ATOM 902 C C . SER A 1 112 ? 38.359 22.671 -8.023 1.00 84.62 112 SER A C 1
ATOM 904 O O . SER A 1 112 ? 37.962 21.554 -8.341 1.00 84.62 112 SER A O 1
ATOM 906 N N . GLY A 1 113 ? 39.176 23.392 -8.796 1.00 85.62 113 GLY A N 1
ATOM 907 C CA . GLY A 1 113 ? 39.559 23.006 -10.160 1.00 85.62 113 GLY A CA 1
ATOM 908 C C . GLY A 1 113 ? 38.632 23.574 -11.244 1.00 85.62 113 GLY A C 1
ATOM 909 O O . GLY A 1 113 ? 37.753 24.388 -10.966 1.00 85.62 113 GLY A O 1
ATOM 910 N N . SER A 1 114 ? 38.880 23.185 -12.497 1.00 83.75 114 SER A N 1
ATOM 911 C CA . SER A 1 114 ? 38.173 23.698 -13.686 1.00 83.75 114 SER A CA 1
ATOM 912 C C . SER A 1 114 ? 37.840 22.633 -14.740 1.00 83.75 114 SER A C 1
ATOM 914 O O . SER A 1 114 ? 37.370 22.979 -15.824 1.00 83.75 114 SER A O 1
ATOM 916 N N . THR A 1 115 ? 38.080 21.351 -14.450 1.00 82.25 115 THR A N 1
ATOM 917 C CA . THR A 1 115 ? 37.619 20.244 -15.301 1.00 82.25 115 THR A CA 1
ATOM 918 C C . THR A 1 115 ? 36.097 20.183 -15.248 1.00 82.25 115 THR A C 1
ATOM 920 O O . THR A 1 115 ? 35.521 20.303 -14.173 1.00 82.25 115 THR A O 1
ATOM 923 N N . ILE A 1 116 ? 35.450 20.010 -16.396 1.00 80.88 116 ILE A N 1
ATOM 924 C CA . ILE A 1 116 ? 34.018 19.712 -16.483 1.00 80.88 116 ILE A CA 1
ATOM 925 C C . ILE A 1 116 ? 33.927 18.299 -17.038 1.00 80.88 116 ILE A C 1
ATOM 927 O O . ILE A 1 116 ? 34.444 18.041 -18.131 1.00 80.88 116 ILE A O 1
ATOM 931 N N . GLU A 1 117 ? 33.320 17.389 -16.285 1.00 81.88 117 GLU A N 1
ATOM 932 C CA . GLU A 1 117 ? 33.116 16.026 -16.755 1.00 81.88 117 GLU A CA 1
ATOM 933 C C . GLU A 1 117 ? 31.994 15.973 -17.794 1.00 81.88 117 GLU A C 1
ATOM 935 O O . GLU A 1 117 ? 31.074 16.797 -17.828 1.00 81.88 117 GLU A O 1
ATOM 940 N N . ARG A 1 118 ? 32.056 14.974 -18.678 1.00 78.81 118 ARG A N 1
ATOM 941 C CA . ARG A 1 118 ? 30.930 14.705 -19.579 1.00 78.81 118 ARG A CA 1
ATOM 942 C C . ARG A 1 118 ? 29.745 14.208 -18.756 1.00 78.81 118 ARG A C 1
ATOM 944 O O . ARG A 1 118 ? 29.939 13.457 -17.803 1.00 78.81 118 ARG A O 1
ATOM 951 N N . LEU A 1 119 ? 28.523 14.588 -19.131 1.00 74.50 119 LEU A N 1
ATOM 952 C CA . LEU A 1 119 ? 27.317 14.222 -18.379 1.00 74.50 119 LEU A CA 1
ATOM 953 C C . LEU A 1 119 ? 27.214 12.697 -18.206 1.00 74.50 119 LEU A C 1
ATOM 955 O O . LEU A 1 119 ? 26.941 12.205 -17.117 1.00 74.50 119 LEU A O 1
AT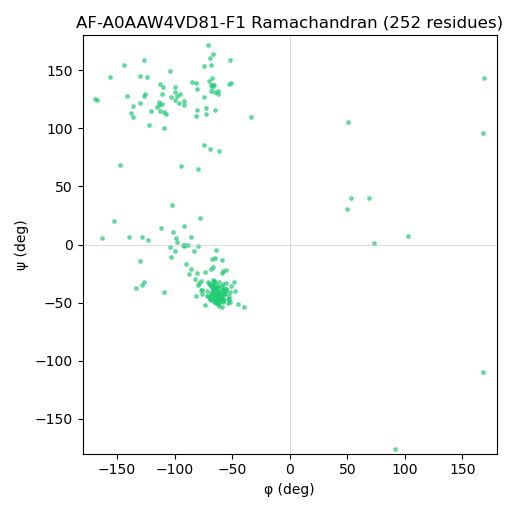OM 959 N N . GLU A 1 120 ? 27.550 11.947 -19.254 1.00 71.56 120 GLU A N 1
ATOM 960 C CA . GLU A 1 120 ? 27.548 10.483 -19.288 1.00 71.56 120 GLU A CA 1
ATOM 961 C C . GLU A 1 120 ? 28.619 9.850 -18.369 1.00 71.56 120 GLU A C 1
ATOM 963 O O . GLU A 1 120 ? 28.509 8.681 -17.988 1.00 71.56 120 GLU A O 1
ATOM 968 N N . SER A 1 121 ? 29.655 10.606 -17.976 1.00 73.06 121 SER A N 1
ATOM 969 C CA . SER A 1 121 ? 30.670 10.158 -17.014 1.00 73.06 121 SER A CA 1
ATOM 970 C C . SER A 1 121 ? 30.116 10.071 -15.587 1.00 73.06 121 SER A C 1
ATOM 972 O O . SER A 1 121 ? 30.571 9.203 -14.833 1.00 73.06 121 SER A O 1
ATOM 974 N N . TYR A 1 122 ? 29.161 10.934 -15.206 1.00 74.25 122 TYR A N 1
ATOM 975 C CA . TYR A 1 122 ? 28.727 11.097 -13.810 1.00 74.25 122 TYR A CA 1
ATOM 976 C C . TYR A 1 122 ? 27.214 10.964 -13.554 1.00 74.25 122 TYR A C 1
ATOM 978 O O . TYR A 1 122 ? 26.850 10.463 -12.491 1.00 74.25 122 TYR A O 1
ATOM 986 N N . ASP A 1 123 ? 26.327 11.349 -14.482 1.00 74.19 123 ASP A N 1
ATOM 987 C CA . ASP A 1 123 ? 24.861 11.247 -14.329 1.00 74.19 123 ASP A CA 1
ATOM 988 C C . ASP A 1 123 ? 24.389 9.810 -14.608 1.00 74.19 123 ASP A C 1
ATOM 990 O O . ASP A 1 123 ? 23.715 9.506 -15.589 1.00 74.19 123 ASP A O 1
ATOM 994 N N . LYS A 1 124 ? 24.829 8.892 -13.741 1.00 71.12 124 LYS A N 1
ATOM 995 C CA . LYS A 1 124 ? 24.602 7.438 -13.822 1.00 71.12 124 LYS A CA 1
ATOM 996 C C . LYS A 1 124 ? 23.433 6.955 -12.956 1.00 71.12 124 LYS A C 1
ATOM 998 O O . LYS A 1 124 ? 23.188 5.753 -12.885 1.00 71.12 124 LYS A O 1
ATOM 1003 N N . SER A 1 125 ? 22.735 7.867 -12.280 1.00 71.69 125 SER A N 1
ATOM 1004 C CA . SER A 1 125 ? 21.657 7.564 -11.338 1.00 71.69 125 SER A CA 1
ATOM 1005 C C . SER A 1 125 ? 20.473 8.521 -11.508 1.00 71.69 125 SER A C 1
ATOM 1007 O O . SER A 1 125 ? 20.547 9.708 -11.195 1.00 71.69 125 SER A O 1
ATOM 1009 N N . GLU A 1 126 ? 19.335 7.984 -11.954 1.00 73.06 126 GLU A N 1
ATOM 1010 C CA . GLU A 1 126 ? 18.047 8.681 -11.892 1.00 73.06 126 GLU A CA 1
ATOM 1011 C C . GLU A 1 126 ? 17.290 8.235 -10.628 1.00 73.06 126 GLU A C 1
ATOM 1013 O O . GLU A 1 126 ? 17.016 7.047 -10.439 1.00 73.06 126 GL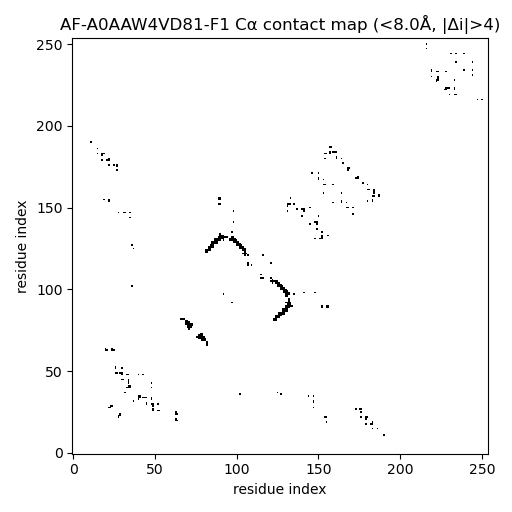U A O 1
ATOM 1018 N N . GLN A 1 127 ? 16.944 9.183 -9.750 1.00 78.00 127 GLN A N 1
ATOM 1019 C CA . GLN A 1 127 ? 16.045 8.933 -8.619 1.00 78.00 127 GLN A CA 1
ATOM 1020 C C . GLN A 1 127 ? 14.608 9.243 -9.037 1.00 78.00 127 GLN A C 1
ATOM 1022 O O . GLN A 1 127 ? 14.297 10.380 -9.390 1.00 78.00 127 GLN A O 1
ATOM 1027 N N . ILE A 1 128 ? 13.704 8.271 -8.909 1.00 83.19 128 ILE A N 1
ATOM 1028 C CA . ILE A 1 128 ? 12.296 8.442 -9.293 1.00 83.19 128 ILE A CA 1
ATOM 1029 C C . ILE A 1 128 ? 11.394 8.393 -8.060 1.00 83.19 128 ILE A C 1
ATOM 1031 O O . ILE A 1 128 ? 11.386 7.414 -7.319 1.00 83.19 128 ILE A O 1
ATOM 1035 N N . MET A 1 129 ? 10.625 9.464 -7.848 1.00 86.25 129 MET A N 1
ATOM 1036 C CA . MET A 1 129 ? 9.636 9.603 -6.776 1.00 86.25 129 MET A CA 1
ATOM 1037 C C . MET A 1 129 ? 8.221 9.528 -7.361 1.00 86.25 129 MET A C 1
ATOM 1039 O O . MET A 1 129 ? 7.801 10.455 -8.055 1.00 86.25 129 MET A O 1
ATOM 1043 N N . ILE A 1 130 ? 7.466 8.473 -7.047 1.00 89.81 130 ILE A N 1
ATOM 1044 C CA . ILE A 1 130 ? 6.052 8.331 -7.440 1.00 89.81 130 ILE A CA 1
ATOM 1045 C C . ILE A 1 130 ? 5.149 8.707 -6.257 1.00 89.81 130 ILE A C 1
ATOM 1047 O O . ILE A 1 130 ? 5.391 8.309 -5.109 1.00 89.81 130 ILE A O 1
ATOM 1051 N N . TYR A 1 131 ? 4.099 9.482 -6.528 1.00 90.94 131 TYR A N 1
ATOM 1052 C CA . TYR A 1 131 ? 3.098 9.907 -5.552 1.00 90.94 131 TYR A CA 1
ATOM 1053 C C . TYR A 1 131 ? 1.727 9.321 -5.897 1.00 90.94 131 TYR A C 1
ATOM 1055 O O . TYR A 1 131 ? 1.166 9.619 -6.947 1.00 90.94 131 TYR A O 1
ATOM 1063 N N . LEU A 1 132 ? 1.182 8.510 -4.989 1.00 91.25 132 LEU A N 1
ATOM 1064 C CA . LEU A 1 132 ? -0.098 7.819 -5.150 1.00 91.25 132 LEU A CA 1
ATOM 1065 C C . LEU A 1 132 ? -1.035 8.161 -3.984 1.00 91.25 132 LEU A C 1
ATOM 1067 O O . LEU A 1 132 ? -0.590 8.301 -2.838 1.00 91.25 132 LEU A O 1
ATOM 1071 N N . ASN A 1 133 ? -2.334 8.274 -4.253 1.00 90.88 133 ASN A N 1
ATOM 1072 C CA . ASN A 1 133 ? -3.372 8.481 -3.244 1.00 90.88 133 ASN A CA 1
ATOM 1073 C C . ASN A 1 133 ? -4.256 7.221 -3.100 1.00 90.88 133 ASN A C 1
ATOM 1075 O O . ASN A 1 133 ? -4.653 6.625 -4.095 1.00 90.88 133 ASN A O 1
ATOM 1079 N N . LYS A 1 134 ? -4.576 6.798 -1.866 1.00 88.31 134 LYS A N 1
ATOM 1080 C CA . LYS A 1 134 ? -5.470 5.643 -1.602 1.00 88.31 134 LYS A CA 1
ATOM 1081 C C . LYS A 1 134 ? -6.912 5.863 -2.051 1.00 88.31 134 LYS A C 1
ATOM 1083 O O . LYS A 1 134 ? -7.576 4.913 -2.449 1.00 88.31 134 LYS A O 1
ATOM 1088 N N . ASP A 1 135 ? -7.369 7.106 -1.961 1.00 89.19 135 ASP A N 1
ATOM 1089 C CA . ASP A 1 135 ? -8.719 7.571 -2.258 1.00 89.19 135 ASP A CA 1
ATOM 1090 C C . ASP A 1 135 ? -8.825 8.023 -3.737 1.00 89.19 135 ASP A C 1
ATOM 1092 O O . ASP A 1 135 ? -9.758 8.737 -4.114 1.00 89.19 135 ASP A O 1
ATOM 1096 N N . HIS A 1 136 ? -7.851 7.637 -4.578 1.00 88.50 136 HIS A N 1
ATOM 1097 C CA . HIS A 1 136 ? -7.910 7.782 -6.030 1.00 88.50 136 HIS A CA 1
ATOM 1098 C C . HIS A 1 136 ? -9.072 6.949 -6.593 1.00 88.50 136 HIS A C 1
ATOM 1100 O O . HIS A 1 136 ? -9.216 5.761 -6.290 1.00 88.50 136 HIS A O 1
ATOM 1106 N N . ASN A 1 137 ? -9.908 7.574 -7.420 1.00 85.81 137 ASN A N 1
ATOM 1107 C CA . ASN A 1 137 ? -11.029 6.912 -8.071 1.00 85.81 137 ASN A CA 1
ATOM 1108 C C . ASN A 1 137 ? -10.521 6.161 -9.304 1.00 85.81 137 ASN A C 1
ATOM 1110 O O . ASN A 1 137 ? -10.189 6.786 -10.299 1.00 85.81 137 ASN A O 1
ATOM 1114 N N . ILE A 1 138 ? -10.539 4.828 -9.260 1.00 83.06 138 ILE A N 1
ATOM 1115 C CA . ILE A 1 138 ? -10.032 3.929 -10.317 1.00 83.06 138 ILE A CA 1
ATOM 1116 C C . ILE A 1 138 ? -10.663 4.201 -11.703 1.00 83.06 138 ILE A C 1
ATOM 1118 O O . ILE A 1 138 ? -10.092 3.854 -12.732 1.00 83.06 138 ILE A O 1
ATOM 1122 N N . LYS A 1 139 ? -11.842 4.836 -11.755 1.00 85.69 139 LYS A N 1
ATOM 1123 C CA . LYS A 1 139 ? -12.490 5.237 -13.016 1.00 85.69 139 LYS A CA 1
ATOM 1124 C C . LYS A 1 139 ? -11.817 6.441 -13.689 1.00 85.69 139 LYS A C 1
ATOM 1126 O O . LYS A 1 139 ? -11.951 6.599 -14.900 1.00 85.69 139 LYS A O 1
ATOM 1131 N N . ASP A 1 140 ? -11.105 7.265 -12.926 1.00 90.19 140 ASP A N 1
ATOM 1132 C CA . ASP A 1 140 ? -10.482 8.515 -13.363 1.00 90.19 140 ASP A CA 1
ATOM 1133 C C . ASP A 1 140 ? -9.017 8.249 -13.767 1.00 90.19 140 ASP A C 1
ATOM 1135 O O . ASP A 1 140 ? -8.078 8.669 -13.091 1.00 90.19 140 ASP A O 1
ATOM 1139 N N . LYS A 1 141 ? -8.837 7.496 -14.863 1.00 91.38 141 LYS A N 1
ATOM 1140 C CA . LYS A 1 141 ? -7.532 7.005 -15.348 1.00 91.38 141 LYS A CA 1
ATOM 1141 C C . LYS A 1 141 ? -6.475 8.116 -15.477 1.00 91.38 141 LYS A C 1
ATOM 1143 O O . LYS A 1 141 ? -6.753 9.201 -15.985 1.00 91.38 141 LYS A O 1
ATOM 1148 N N . TYR A 1 142 ? -5.233 7.820 -15.084 1.00 91.31 142 TYR A N 1
ATOM 1149 C CA . TYR A 1 142 ? -4.110 8.768 -15.181 1.00 91.31 142 TYR A CA 1
ATOM 1150 C C . TYR A 1 142 ? -3.636 8.960 -16.637 1.00 91.31 142 TYR A C 1
ATOM 1152 O O . TYR A 1 142 ? -3.092 8.020 -17.218 1.00 91.31 142 TYR A O 1
ATOM 1160 N N . GLU A 1 143 ? -3.741 10.182 -17.176 1.00 84.00 143 GLU A N 1
ATOM 1161 C CA . GLU A 1 143 ? -3.575 10.515 -18.611 1.00 84.00 143 GLU A CA 1
ATOM 1162 C C . GLU A 1 143 ? -2.439 9.766 -19.347 1.00 84.00 143 GLU A C 1
ATOM 1164 O O . GLU A 1 143 ? -2.713 9.092 -20.337 1.00 84.00 143 GLU A O 1
ATOM 1169 N N . ASP A 1 144 ? -1.195 9.797 -18.846 1.00 80.75 144 ASP A N 1
ATOM 1170 C CA . ASP A 1 144 ? -0.033 9.216 -19.557 1.00 80.75 144 ASP A CA 1
ATOM 1171 C C . ASP A 1 144 ? 0.457 7.852 -19.027 1.00 80.75 144 ASP A C 1
ATOM 1173 O O . ASP A 1 144 ? 1.375 7.241 -19.577 1.00 80.75 144 ASP A O 1
ATOM 1177 N N . SER A 1 145 ? -0.033 7.406 -17.868 1.00 89.50 145 SER A N 1
ATOM 1178 C CA . SER A 1 145 ? 0.646 6.345 -17.087 1.00 89.50 145 SER A CA 1
ATOM 1179 C C . SER A 1 145 ? -0.276 5.507 -16.200 1.00 89.50 145 SER A C 1
ATOM 1181 O O . SER A 1 145 ? 0.185 4.816 -15.287 1.00 89.50 145 SER A O 1
ATOM 1183 N N . ASP A 1 146 ? -1.576 5.512 -16.503 1.00 93.69 146 ASP A N 1
ATOM 1184 C CA . ASP A 1 146 ? -2.592 4.659 -15.877 1.00 93.69 146 ASP A CA 1
ATOM 1185 C C . ASP A 1 146 ? -2.172 3.184 -15.802 1.00 93.69 146 ASP A C 1
ATOM 1187 O O . ASP A 1 146 ? -2.326 2.542 -14.765 1.00 93.69 146 ASP A O 1
ATOM 1191 N N . TRP A 1 147 ? -1.537 2.695 -16.873 1.00 92.56 147 TRP A N 1
ATOM 1192 C CA . TRP A 1 147 ? -1.099 1.311 -17.073 1.00 92.56 147 TRP A CA 1
ATOM 1193 C C . TRP A 1 147 ? -0.115 0.759 -16.026 1.00 92.56 147 TRP A C 1
ATOM 1195 O O . TRP A 1 147 ? 0.099 -0.452 -15.960 1.00 92.56 147 TRP A O 1
ATOM 1205 N N . ILE A 1 148 ? 0.472 1.633 -15.204 1.00 93.31 148 ILE A N 1
ATOM 1206 C CA . ILE A 1 148 ? 1.285 1.263 -14.040 1.00 93.31 148 ILE A CA 1
ATOM 1207 C C . ILE A 1 148 ? 0.827 1.976 -12.761 1.00 93.31 148 ILE A C 1
ATOM 1209 O O . ILE A 1 148 ? 0.841 1.366 -11.694 1.00 93.31 148 ILE A O 1
ATOM 1213 N N . LYS A 1 149 ? 0.354 3.229 -12.832 1.00 93.88 149 LYS A N 1
ATOM 1214 C CA . LYS A 1 149 ? -0.087 3.985 -11.646 1.00 93.88 149 LYS A CA 1
ATOM 1215 C C . LYS A 1 149 ? -1.321 3.372 -10.985 1.00 93.88 149 LYS A C 1
ATOM 1217 O O . LYS A 1 149 ? -1.298 3.166 -9.775 1.00 93.88 149 LYS A O 1
ATOM 1222 N N . THR A 1 150 ? -2.349 3.017 -11.752 1.00 94.12 150 THR A N 1
ATOM 1223 C CA . THR A 1 150 ? -3.580 2.418 -11.212 1.00 94.12 150 THR A CA 1
ATOM 1224 C C . THR A 1 150 ? -3.332 1.020 -10.622 1.00 94.12 150 THR A C 1
ATOM 1226 O O . THR A 1 150 ? -3.700 0.796 -9.465 1.00 94.12 150 THR A O 1
ATOM 1229 N N . PRO A 1 151 ? -2.589 0.115 -11.294 1.00 94.75 151 PRO A N 1
ATOM 1230 C CA . PRO A 1 151 ? -2.080 -1.110 -10.677 1.00 94.75 151 PRO A CA 1
ATOM 1231 C C . PRO A 1 151 ? -1.293 -0.876 -9.380 1.00 94.75 151 PRO A C 1
ATOM 1233 O O . PRO A 1 151 ? -1.535 -1.568 -8.396 1.00 94.75 151 PRO A O 1
ATOM 1236 N N . LEU A 1 152 ? -0.399 0.120 -9.320 1.00 93.50 152 LEU A N 1
ATOM 1237 C CA . LEU A 1 152 ? 0.349 0.434 -8.095 1.00 93.50 152 LEU A CA 1
ATOM 1238 C C . LEU A 1 152 ? -0.553 0.938 -6.958 1.00 93.50 152 LEU A C 1
ATOM 1240 O O . LEU A 1 152 ? -0.388 0.476 -5.827 1.00 93.50 152 LEU A O 1
ATOM 1244 N N . VAL A 1 153 ? -1.519 1.827 -7.232 1.00 93.31 153 VAL A N 1
ATOM 1245 C CA . VAL A 1 153 ? -2.531 2.254 -6.243 1.00 93.31 153 VAL A CA 1
ATOM 1246 C C . VAL A 1 153 ? -3.226 1.027 -5.663 1.00 93.31 153 VAL A C 1
ATOM 1248 O O . VAL A 1 153 ? -3.307 0.874 -4.447 1.00 93.31 153 VAL A O 1
ATOM 1251 N N . ILE A 1 154 ? -3.695 0.130 -6.527 1.00 93.19 154 ILE A N 1
ATOM 1252 C CA . ILE A 1 154 ? -4.561 -0.982 -6.143 1.00 93.19 154 ILE A CA 1
ATOM 1253 C C . ILE A 1 154 ? -3.779 -2.110 -5.461 1.00 93.19 154 ILE A C 1
ATOM 1255 O O . ILE A 1 154 ? -4.217 -2.630 -4.435 1.00 93.19 154 ILE A O 1
ATOM 1259 N N . PHE A 1 155 ? -2.597 -2.477 -5.959 1.00 93.00 155 PHE A N 1
ATOM 1260 C CA . PHE A 1 155 ? -1.787 -3.542 -5.364 1.00 93.00 155 PHE A CA 1
ATOM 1261 C C . PHE A 1 155 ? -1.241 -3.147 -3.988 1.00 93.00 155 PHE A C 1
ATOM 1263 O O . PHE A 1 155 ? -1.313 -3.966 -3.066 1.00 93.00 155 PHE A O 1
ATOM 1270 N N . LEU A 1 156 ? -0.773 -1.902 -3.824 1.00 89.94 156 LEU A N 1
ATOM 1271 C CA . LEU A 1 156 ? -0.210 -1.397 -2.566 1.00 89.94 156 LEU A CA 1
ATOM 1272 C C . LEU A 1 156 ? -1.270 -0.974 -1.539 1.00 89.94 156 LEU A C 1
ATOM 1274 O O . LEU A 1 156 ? -0.980 -0.984 -0.345 1.00 89.94 156 LEU A O 1
ATOM 1278 N N . ASN A 1 157 ? -2.484 -0.609 -1.961 1.00 87.31 157 ASN A N 1
ATOM 1279 C CA . ASN A 1 157 ? -3.556 -0.262 -1.030 1.00 87.31 157 ASN A CA 1
ATOM 1280 C C . ASN A 1 157 ? -4.120 -1.533 -0.359 1.00 87.31 157 ASN A C 1
ATOM 1282 O O . ASN A 1 157 ? -4.503 -2.499 -1.020 1.00 87.31 157 ASN A O 1
ATOM 1286 N N . ASN A 1 158 ? -4.168 -1.540 0.972 1.00 78.62 158 ASN A N 1
ATOM 1287 C CA . ASN A 1 158 ? -4.646 -2.651 1.792 1.00 78.62 158 ASN A CA 1
ATOM 1288 C C . ASN A 1 158 ? -6.177 -2.693 1.973 1.00 78.62 158 ASN A C 1
ATOM 1290 O O . ASN A 1 158 ? -6.669 -3.658 2.550 1.00 78.62 158 ASN A O 1
ATOM 1294 N N . THR A 1 159 ? -6.930 -1.696 1.487 1.00 81.12 159 THR A N 1
ATOM 1295 C CA . THR A 1 159 ? -8.404 -1.677 1.575 1.00 81.12 159 THR A CA 1
ATOM 1296 C C . THR A 1 159 ? -9.103 -2.425 0.442 1.00 81.12 159 THR A C 1
ATOM 1298 O O . THR A 1 159 ? -10.268 -2.781 0.593 1.00 81.12 159 THR A O 1
ATOM 1301 N N . TYR A 1 160 ? -8.436 -2.642 -0.698 1.00 86.69 160 TYR A N 1
ATOM 1302 C CA . TYR A 1 160 ? -9.002 -3.412 -1.809 1.00 86.69 160 TYR A CA 1
ATOM 1303 C C . TYR A 1 160 ? -8.862 -4.917 -1.561 1.00 86.69 160 TYR A C 1
ATOM 1305 O O . TYR A 1 160 ? -7.785 -5.403 -1.197 1.00 86.69 160 TYR A O 1
ATOM 1313 N N . ASP A 1 161 ? -9.948 -5.651 -1.796 1.00 87.19 161 ASP A N 1
ATOM 1314 C CA . ASP A 1 161 ? -9.974 -7.108 -1.694 1.00 87.19 161 ASP A CA 1
ATOM 1315 C C . ASP A 1 161 ? -9.192 -7.796 -2.829 1.00 87.19 161 ASP A C 1
ATOM 1317 O O . ASP A 1 161 ? -8.740 -7.179 -3.798 1.00 87.19 161 ASP A O 1
ATOM 1321 N N . LEU A 1 162 ? -9.017 -9.113 -2.713 1.00 89.06 162 LEU A N 1
ATOM 1322 C CA . LEU A 1 162 ? -8.282 -9.898 -3.704 1.00 89.06 162 LEU A CA 1
ATOM 1323 C C . LEU A 1 162 ? -9.005 -10.005 -5.063 1.00 89.06 162 LEU A C 1
ATOM 1325 O O . LEU A 1 162 ? -8.345 -10.290 -6.062 1.00 89.06 162 LEU A O 1
ATOM 1329 N N . LEU A 1 163 ? -10.326 -9.801 -5.127 1.00 90.69 163 LEU A N 1
ATOM 1330 C CA . LEU A 1 163 ? -11.099 -9.883 -6.370 1.00 90.69 163 LEU A CA 1
ATOM 1331 C C . LEU A 1 163 ? -10.825 -8.659 -7.244 1.00 90.69 163 LEU A C 1
ATOM 1333 O O . LEU A 1 163 ? -10.371 -8.830 -8.374 1.00 90.69 163 LEU A O 1
ATOM 1337 N N . VAL A 1 164 ? -10.958 -7.449 -6.691 1.00 91.44 164 VAL A N 1
ATOM 1338 C CA . VAL A 1 164 ? -10.642 -6.190 -7.392 1.00 91.44 164 VAL A CA 1
ATOM 1339 C C . VAL A 1 164 ? -9.190 -6.194 -7.876 1.00 91.44 164 VAL A C 1
ATOM 1341 O O . VAL A 1 164 ? -8.901 -5.843 -9.020 1.00 91.44 164 VAL A O 1
ATOM 1344 N N . LYS A 1 165 ? -8.251 -6.670 -7.045 1.00 92.25 165 LYS A N 1
ATOM 1345 C CA . LYS A 1 165 ? -6.845 -6.780 -7.462 1.00 92.25 165 LYS A CA 1
ATOM 1346 C C . LYS A 1 165 ? -6.646 -7.789 -8.598 1.00 92.25 165 LYS A C 1
ATOM 1348 O O . LYS A 1 165 ? -5.847 -7.521 -9.488 1.00 92.25 165 LYS A O 1
ATOM 1353 N N . LYS A 1 166 ? -7.375 -8.913 -8.619 1.00 92.12 166 LYS A N 1
ATOM 1354 C CA . LYS A 1 166 ? -7.344 -9.892 -9.726 1.00 92.12 166 LYS A CA 1
ATOM 1355 C C . LYS A 1 166 ? -7.979 -9.365 -11.014 1.00 92.12 166 LYS A C 1
ATOM 1357 O O . LYS A 1 166 ? -7.524 -9.734 -12.092 1.00 92.12 166 LYS A O 1
ATOM 1362 N N . GLU A 1 167 ? -9.016 -8.537 -10.925 1.00 93.12 167 GLU A N 1
ATOM 1363 C CA . GLU A 1 167 ? -9.613 -7.867 -12.088 1.00 93.12 167 GLU A CA 1
ATOM 1364 C C . GLU A 1 167 ? -8.608 -6.906 -12.724 1.00 93.12 167 GLU A C 1
ATOM 1366 O O . GLU A 1 167 ? -8.343 -6.998 -13.918 1.00 93.12 167 GLU A O 1
ATOM 1371 N N . VAL A 1 168 ? -7.943 -6.091 -11.905 1.00 92.94 168 VAL A N 1
ATOM 1372 C CA . VAL A 1 168 ? -6.889 -5.156 -12.330 1.00 92.94 168 VAL A CA 1
ATOM 1373 C C . VAL A 1 168 ? -5.659 -5.889 -12.861 1.00 92.94 168 VAL A C 1
ATOM 1375 O O . VAL A 1 168 ? -5.087 -5.481 -13.868 1.00 92.94 168 VAL A O 1
ATOM 1378 N N . MET A 1 169 ? -5.272 -7.018 -12.259 1.00 93.75 169 MET A N 1
ATOM 1379 C CA . MET A 1 169 ? -4.237 -7.872 -12.845 1.00 93.75 169 MET A CA 1
ATOM 1380 C C . MET A 1 169 ? -4.607 -8.305 -14.270 1.00 93.75 169 MET A C 1
ATOM 1382 O O . MET A 1 169 ? -3.767 -8.228 -15.155 1.00 93.75 169 MET A O 1
ATOM 1386 N N . LYS A 1 170 ? -5.863 -8.683 -14.534 1.00 93.44 170 LYS A N 1
ATOM 1387 C CA . LYS A 1 170 ? -6.302 -9.061 -15.888 1.00 93.44 170 LYS A CA 1
ATOM 1388 C C . LYS A 1 170 ? -6.408 -7.870 -16.842 1.00 93.44 170 LYS A C 1
ATOM 1390 O O . LYS A 1 170 ? -5.949 -7.987 -17.971 1.00 93.44 170 LYS A O 1
ATOM 1395 N N . GLU A 1 171 ? -6.987 -6.746 -16.411 1.00 93.94 171 GLU A N 1
ATOM 1396 C CA . GLU A 1 171 ? -7.156 -5.543 -17.247 1.00 93.94 171 GLU A CA 1
ATOM 1397 C C . GLU A 1 171 ? -5.805 -4.994 -17.725 1.00 93.94 171 GLU A C 1
ATOM 1399 O O . GLU A 1 171 ? -5.654 -4.642 -18.892 1.00 93.94 171 GLU A O 1
ATOM 1404 N N . TYR A 1 172 ? -4.813 -4.963 -16.834 1.00 93.62 172 TYR A N 1
ATOM 1405 C CA . TYR A 1 172 ? -3.491 -4.399 -17.109 1.00 93.62 172 TYR A CA 1
ATOM 1406 C C . TYR A 1 172 ? -2.432 -5.458 -17.479 1.00 93.62 172 TYR A C 1
ATOM 1408 O O . TYR A 1 172 ? -1.258 -5.123 -17.656 1.00 93.62 172 TYR A O 1
ATOM 1416 N N . GLY A 1 173 ? -2.834 -6.726 -17.618 1.00 93.19 173 GLY A N 1
ATOM 1417 C CA . GLY A 1 173 ? -1.994 -7.826 -18.102 1.00 93.19 173 GLY A CA 1
ATOM 1418 C C . GLY A 1 173 ? -0.863 -8.249 -17.160 1.00 93.19 173 GLY A C 1
ATOM 1419 O O . GLY A 1 173 ? 0.239 -8.476 -17.640 1.00 93.19 173 GLY A O 1
ATOM 1420 N N . PHE A 1 174 ? -1.103 -8.298 -15.847 1.00 92.50 174 PHE A N 1
ATOM 1421 C CA . PHE A 1 174 ? -0.179 -8.829 -14.838 1.00 92.50 174 PHE A CA 1
ATOM 1422 C C . PHE A 1 174 ? -0.430 -10.313 -14.567 1.00 92.50 174 PHE A C 1
ATOM 1424 O O . PHE A 1 174 ? -1.500 -10.682 -14.077 1.00 92.50 174 PHE A O 1
ATOM 1431 N N . GLU A 1 175 ? 0.577 -11.153 -14.801 1.00 79.19 175 GLU A N 1
ATOM 1432 C CA . GLU A 1 175 ? 0.435 -12.614 -14.707 1.00 79.19 175 GLU A CA 1
ATOM 1433 C C . GLU A 1 175 ? 1.169 -13.221 -13.499 1.00 79.19 175 GLU A C 1
ATOM 1435 O O . GLU A 1 175 ? 0.627 -14.086 -12.809 1.00 79.19 175 GLU A O 1
ATOM 1440 N N . GLU A 1 176 ? 2.379 -12.751 -13.182 1.00 79.69 176 GLU A N 1
ATOM 1441 C CA . GLU A 1 176 ? 3.268 -13.438 -12.227 1.00 79.69 176 GLU A CA 1
ATOM 1442 C C . GLU A 1 176 ? 3.080 -12.990 -10.755 1.00 79.69 176 GLU A C 1
ATOM 1444 O O . GLU A 1 176 ? 3.484 -13.697 -9.829 1.00 79.69 176 GLU A O 1
ATOM 1449 N N . ILE A 1 177 ? 2.429 -11.846 -10.496 1.00 87.88 177 ILE A N 1
ATOM 1450 C CA . ILE A 1 177 ? 2.446 -11.183 -9.172 1.00 87.88 177 ILE A CA 1
ATOM 1451 C C . ILE A 1 177 ? 1.361 -11.630 -8.162 1.00 87.88 177 ILE A C 1
ATOM 1453 O O . ILE A 1 177 ? 1.337 -11.153 -7.022 1.00 87.88 177 ILE A O 1
ATOM 1457 N N . GLU A 1 178 ? 0.468 -12.570 -8.511 1.00 88.94 178 GLU A N 1
ATOM 1458 C CA . GLU A 1 178 ? -0.703 -12.916 -7.669 1.00 88.94 178 GLU A CA 1
ATOM 1459 C C . GLU A 1 178 ? -0.306 -13.305 -6.232 1.00 88.94 178 GLU A C 1
ATOM 1461 O O . GLU A 1 178 ? -0.963 -12.943 -5.253 1.00 88.94 178 GLU A O 1
ATOM 1466 N N . LYS A 1 179 ? 0.807 -14.028 -6.091 1.00 89.44 179 LYS A N 1
ATOM 1467 C CA . LYS A 1 179 ? 1.321 -14.551 -4.818 1.00 89.44 179 LYS A CA 1
ATOM 1468 C C . LYS A 1 179 ? 1.750 -13.447 -3.845 1.00 89.44 179 LYS A C 1
ATOM 1470 O O . LYS A 1 179 ? 1.619 -13.619 -2.631 1.00 89.44 179 LYS A O 1
ATOM 1475 N N . GLU A 1 180 ? 2.256 -12.331 -4.352 1.00 88.12 180 GLU A N 1
ATOM 1476 C CA . GLU A 1 180 ? 2.686 -11.168 -3.574 1.00 88.12 180 GLU A CA 1
ATOM 1477 C C . GLU A 1 180 ? 1.474 -10.306 -3.204 1.00 88.12 180 GLU A C 1
ATOM 1479 O O . GLU A 1 180 ? 1.302 -9.952 -2.036 1.00 88.12 180 GLU A O 1
ATOM 1484 N N . VAL A 1 181 ? 0.575 -10.083 -4.166 1.00 89.31 181 VAL A N 1
ATOM 1485 C CA . VAL A 1 181 ? -0.702 -9.377 -3.980 1.00 89.31 181 VAL A CA 1
ATOM 1486 C C . VAL A 1 181 ? -1.585 -10.072 -2.934 1.00 89.31 181 VAL A C 1
ATOM 1488 O O . VAL A 1 181 ? -2.083 -9.426 -2.012 1.00 89.31 181 VAL A O 1
ATOM 1491 N N . LYS A 1 182 ? -1.720 -11.402 -3.004 1.00 89.94 182 LYS A N 1
ATOM 1492 C CA . LYS A 1 182 ? -2.508 -12.198 -2.050 1.00 89.94 182 LYS A CA 1
ATOM 1493 C C . LYS A 1 182 ? -1.985 -12.097 -0.617 1.00 89.94 182 LYS A C 1
ATOM 1495 O O . LYS A 1 182 ? -2.779 -12.022 0.316 1.00 89.94 182 LYS A O 1
ATOM 1500 N N . LYS A 1 183 ? -0.663 -12.044 -0.419 1.00 87.88 183 LYS A N 1
ATOM 1501 C CA . LYS A 1 183 ? -0.076 -11.839 0.920 1.00 87.88 183 LYS A CA 1
ATOM 1502 C C . LYS A 1 183 ? -0.443 -10.474 1.496 1.00 87.88 183 LYS A C 1
ATOM 1504 O O . LYS A 1 183 ? -0.693 -10.395 2.694 1.00 87.88 183 LYS A O 1
ATOM 1509 N N . MET A 1 184 ? -0.500 -9.433 0.660 1.00 85.12 184 MET A N 1
ATOM 1510 C CA . MET A 1 184 ? -0.922 -8.095 1.085 1.00 85.12 184 MET A CA 1
ATOM 1511 C C . MET A 1 184 ? -2.378 -8.091 1.567 1.00 85.12 184 MET A C 1
ATOM 1513 O O . MET A 1 184 ? -2.654 -7.575 2.647 1.00 85.12 184 MET A O 1
ATOM 1517 N N . CYS A 1 185 ? -3.295 -8.717 0.820 1.00 86.88 185 CYS A N 1
ATOM 1518 C CA . CYS A 1 185 ? -4.697 -8.848 1.236 1.00 86.88 185 CYS A CA 1
ATOM 1519 C C . CYS A 1 185 ? -4.833 -9.635 2.549 1.00 86.88 185 CYS A C 1
ATOM 1521 O O . CYS A 1 185 ? -5.441 -9.138 3.493 1.00 86.88 185 CYS A O 1
ATOM 1523 N N . ASN A 1 186 ? -4.187 -10.803 2.655 1.00 86.94 186 ASN A N 1
ATOM 1524 C CA . ASN A 1 186 ? -4.217 -11.622 3.871 1.00 86.94 186 ASN A CA 1
ATOM 1525 C C . ASN A 1 186 ? -3.704 -10.863 5.113 1.00 86.94 186 ASN A C 1
ATOM 1527 O O . ASN A 1 186 ? -4.248 -11.035 6.203 1.00 86.94 186 ASN A O 1
ATOM 1531 N N . LEU A 1 187 ? -2.662 -10.030 4.967 1.00 84.94 187 LEU A N 1
ATOM 1532 C CA . LEU A 1 187 ? -2.164 -9.190 6.062 1.00 84.94 187 LEU A CA 1
ATOM 1533 C C . LEU A 1 187 ? -3.180 -8.099 6.438 1.00 84.94 187 LEU A C 1
ATOM 1535 O O . LEU A 1 187 ? -3.409 -7.869 7.623 1.00 84.94 187 LEU A O 1
ATOM 1539 N N . GLY A 1 188 ? -3.816 -7.460 5.452 1.00 82.12 188 GLY A N 1
ATOM 1540 C CA . GLY A 1 188 ? -4.888 -6.488 5.684 1.00 82.12 188 GLY A CA 1
ATOM 1541 C C . GLY A 1 188 ? -6.062 -7.083 6.469 1.00 82.12 188 GLY A C 1
ATOM 1542 O O . GLY A 1 188 ? -6.490 -6.503 7.466 1.00 82.12 188 GLY A O 1
ATOM 1543 N N . GLU A 1 189 ? -6.523 -8.277 6.084 1.00 85.19 189 GLU A N 1
ATOM 1544 C CA . GLU A 1 189 ? -7.571 -9.023 6.795 1.00 85.19 189 GLU A CA 1
ATOM 1545 C C . GLU A 1 189 ? -7.169 -9.390 8.233 1.00 85.19 189 GLU A C 1
ATOM 1547 O O . GLU A 1 189 ? -7.985 -9.278 9.150 1.00 85.19 189 GLU A O 1
ATOM 1552 N N . MET A 1 190 ? -5.915 -9.808 8.444 1.00 87.81 190 MET A N 1
ATOM 1553 C CA . MET A 1 190 ? -5.376 -10.131 9.770 1.00 87.81 190 MET A CA 1
ATOM 1554 C C . MET A 1 190 ? -5.388 -8.903 10.690 1.00 87.81 190 MET A C 1
ATOM 1556 O O . MET A 1 190 ? -5.954 -8.960 11.780 1.00 87.81 190 MET A O 1
ATOM 1560 N N . ILE A 1 191 ? -4.842 -7.776 10.220 1.00 85.44 191 ILE A N 1
ATOM 1561 C CA . ILE A 1 191 ? -4.795 -6.511 10.970 1.00 85.44 191 ILE A CA 1
ATOM 1562 C C . ILE A 1 191 ? -6.214 -6.007 11.274 1.00 85.44 191 ILE A C 1
ATOM 1564 O O . ILE A 1 191 ? -6.490 -5.561 12.388 1.00 85.44 191 ILE A O 1
ATOM 1568 N N . ALA A 1 192 ? -7.135 -6.099 10.309 1.00 84.75 192 ALA A N 1
ATOM 1569 C CA . ALA A 1 192 ? -8.530 -5.718 10.509 1.00 84.75 192 ALA A CA 1
ATOM 1570 C C . ALA A 1 192 ? -9.204 -6.569 11.598 1.00 84.75 192 ALA A C 1
ATOM 1572 O O . ALA A 1 192 ? -9.860 -6.016 12.483 1.00 84.75 192 ALA A O 1
ATOM 1573 N N . ARG A 1 193 ? -9.000 -7.895 11.577 1.00 87.06 193 ARG A N 1
ATOM 1574 C CA . ARG A 1 193 ? -9.533 -8.817 12.591 1.00 87.06 193 ARG A CA 1
ATOM 1575 C C . ARG A 1 193 ? -8.978 -8.518 13.980 1.00 87.06 193 ARG A C 1
ATOM 1577 O O . ARG A 1 193 ? -9.764 -8.348 14.907 1.00 87.06 193 ARG A O 1
ATOM 1584 N N . GLU A 1 194 ? -7.660 -8.375 14.115 1.00 86.75 194 GLU A N 1
ATOM 1585 C CA . GLU A 1 194 ? -7.034 -8.030 15.396 1.00 86.75 194 GLU A CA 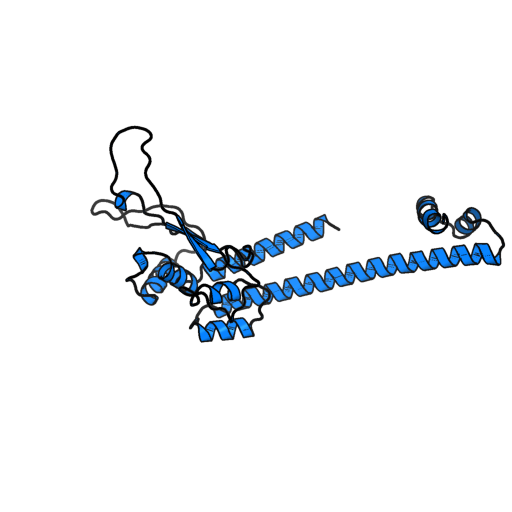1
ATOM 1586 C C . GLU A 1 194 ? -7.576 -6.718 15.973 1.00 86.75 194 GLU A C 1
ATOM 1588 O O . GLU A 1 194 ? -7.833 -6.625 17.172 1.00 86.75 194 GLU A O 1
ATOM 1593 N N . ASN A 1 195 ? -7.760 -5.698 15.132 1.00 86.00 195 ASN A N 1
ATOM 1594 C CA . ASN A 1 195 ? -8.288 -4.408 15.566 1.00 86.00 195 ASN A CA 1
ATOM 1595 C C . ASN A 1 195 ? -9.759 -4.504 16.008 1.00 86.00 195 ASN A C 1
ATOM 1597 O O . ASN A 1 195 ? -10.139 -3.848 16.978 1.00 86.00 195 ASN A O 1
ATOM 1601 N N . ILE A 1 196 ? -10.571 -5.342 15.351 1.00 87.50 196 ILE A N 1
ATOM 1602 C CA . ILE A 1 196 ? -11.950 -5.634 15.773 1.00 87.50 196 ILE A CA 1
ATOM 1603 C C . ILE A 1 196 ? -11.960 -6.373 17.119 1.00 87.50 196 ILE A C 1
ATOM 1605 O O . ILE A 1 196 ? -12.689 -5.969 18.021 1.00 87.50 196 ILE A O 1
ATOM 1609 N N . GLU A 1 197 ? -11.138 -7.411 17.289 1.00 88.31 197 GLU A N 1
ATOM 1610 C CA . GLU A 1 197 ? -11.055 -8.192 18.533 1.00 88.31 197 GLU A CA 1
ATOM 1611 C C . GLU A 1 197 ? -10.573 -7.330 19.714 1.00 88.31 197 GLU A C 1
ATOM 1613 O O . GLU A 1 197 ? -11.210 -7.309 20.771 1.00 88.31 197 GLU A O 1
ATOM 1618 N N . LYS A 1 198 ? -9.510 -6.536 19.515 1.00 85.25 198 LYS A N 1
ATOM 1619 C CA . LYS A 1 198 ? -9.007 -5.558 20.497 1.00 85.25 198 LYS A CA 1
ATOM 1620 C C . LYS A 1 198 ? -10.077 -4.515 20.837 1.00 85.25 198 LYS A C 1
ATOM 1622 O O . LYS A 1 198 ? -10.337 -4.270 22.015 1.00 85.25 198 LYS A O 1
ATOM 1627 N N . GLY A 1 199 ? -10.737 -3.938 19.829 1.00 87.50 199 GLY A N 1
ATOM 1628 C CA . GLY A 1 199 ? -11.812 -2.960 20.012 1.00 87.50 199 GLY A CA 1
ATOM 1629 C C . GLY A 1 199 ? -13.014 -3.524 20.774 1.00 87.50 199 GLY A C 1
ATOM 1630 O O . GLY A 1 199 ? -13.528 -2.871 21.682 1.00 87.50 199 GLY A O 1
ATOM 1631 N N . HIS A 1 200 ? -13.421 -4.761 20.473 1.00 89.50 200 HIS A N 1
ATOM 1632 C CA . HIS A 1 200 ? -14.494 -5.446 21.190 1.00 89.50 200 HIS A CA 1
ATOM 1633 C C . HIS A 1 200 ? -14.110 -5.724 22.650 1.00 89.50 200 HIS A C 1
ATOM 1635 O O . HIS A 1 200 ? -14.922 -5.458 23.538 1.00 89.50 200 HIS A O 1
ATOM 1641 N N . SER A 1 201 ? -12.890 -6.206 22.910 1.00 89.19 201 SER A N 1
ATOM 1642 C CA . SER A 1 201 ? -12.407 -6.467 24.271 1.00 89.19 201 SER A CA 1
ATOM 1643 C C . SER A 1 201 ? -12.388 -5.193 25.119 1.00 89.19 201 SER A C 1
ATOM 1645 O O . SER A 1 201 ? -12.895 -5.199 26.238 1.00 89.19 201 SER A O 1
ATOM 1647 N N . ILE A 1 202 ? -11.871 -4.086 24.572 1.00 88.56 202 ILE A N 1
ATOM 1648 C CA . I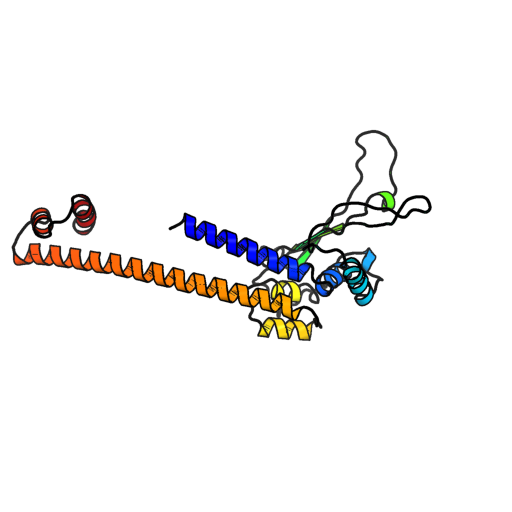LE A 1 202 ? -11.844 -2.780 25.249 1.00 88.56 202 ILE A CA 1
ATOM 1649 C C . ILE A 1 202 ? -13.271 -2.280 25.514 1.00 88.56 202 ILE A C 1
ATOM 1651 O O . ILE A 1 202 ? -13.573 -1.849 26.624 1.00 88.56 202 ILE A O 1
ATOM 1655 N N . GLY A 1 203 ? -14.170 -2.374 24.528 1.00 90.12 203 GLY A N 1
ATOM 1656 C CA . GLY A 1 203 ? -15.569 -1.970 24.689 1.00 90.12 203 GLY A CA 1
ATOM 1657 C C . GLY A 1 203 ? -16.326 -2.798 25.734 1.00 90.12 203 GLY A C 1
ATOM 1658 O O . GLY A 1 203 ? -17.132 -2.250 26.486 1.00 90.12 203 GLY A O 1
ATOM 1659 N N . LEU A 1 204 ? -16.039 -4.101 25.830 1.00 92.00 204 LEU A N 1
ATOM 1660 C CA . LEU A 1 204 ? -16.623 -4.989 26.837 1.00 92.00 204 LEU A CA 1
ATOM 1661 C C . LEU A 1 204 ? -16.114 -4.661 28.249 1.00 92.00 204 LEU A C 1
ATOM 1663 O O . LEU A 1 204 ? -16.915 -4.568 29.176 1.00 92.00 204 LEU A O 1
ATOM 1667 N N . GLU A 1 205 ? -14.806 -4.445 28.407 1.00 90.81 205 GLU A N 1
ATOM 1668 C CA . GLU A 1 205 ? -14.186 -4.065 29.683 1.00 90.81 205 GLU A CA 1
ATOM 1669 C C . GLU A 1 205 ? -14.712 -2.707 30.178 1.00 90.81 205 GLU A C 1
ATOM 1671 O O . GLU A 1 205 ? -15.179 -2.593 31.314 1.00 90.81 205 GLU A O 1
ATOM 1676 N N . GLN A 1 206 ? -14.739 -1.695 29.303 1.00 89.38 206 GLN A N 1
ATOM 1677 C CA . GLN A 1 206 ? -15.306 -0.377 29.606 1.00 89.38 206 GLN A CA 1
ATOM 1678 C C . GLN A 1 206 ? -16.796 -0.466 29.963 1.00 89.38 206 GLN A C 1
ATOM 1680 O O . GLN A 1 206 ? -17.229 0.137 30.948 1.00 89.38 206 GLN A O 1
ATOM 1685 N N . GLY A 1 207 ? -17.573 -1.253 29.211 1.00 91.19 207 GLY A N 1
ATOM 1686 C CA . GLY A 1 207 ? -18.990 -1.491 29.483 1.00 91.19 207 GLY A CA 1
ATOM 1687 C C . GLY A 1 207 ? -19.237 -2.156 30.840 1.00 91.19 207 GLY A C 1
ATOM 1688 O O . GLY A 1 207 ? -20.133 -1.733 31.570 1.00 91.19 207 GLY A O 1
ATOM 1689 N N . LEU A 1 208 ? -18.415 -3.141 31.218 1.00 92.00 208 LEU A N 1
ATOM 1690 C CA . LEU A 1 208 ? -18.504 -3.823 32.510 1.00 92.00 208 LEU A CA 1
ATOM 1691 C C . LEU A 1 208 ? -18.191 -2.871 33.674 1.00 92.00 208 LEU A C 1
ATOM 1693 O O . LEU A 1 208 ? -18.982 -2.769 34.613 1.00 92.00 208 LEU A O 1
ATOM 1697 N N . VAL A 1 209 ? -17.078 -2.134 33.589 1.00 89.38 209 VAL A N 1
ATOM 1698 C CA . VAL A 1 209 ? -16.659 -1.162 34.615 1.00 89.38 209 VAL A CA 1
ATOM 1699 C C . VAL A 1 209 ? -17.702 -0.052 34.773 1.00 89.38 209 VAL A C 1
ATOM 1701 O O . VAL A 1 209 ? -18.084 0.296 35.893 1.00 89.38 209 VAL A O 1
ATOM 1704 N N . GLN A 1 210 ? -18.227 0.480 33.665 1.00 89.19 210 GLN A N 1
ATOM 1705 C CA . GLN A 1 210 ? -19.270 1.504 33.703 1.00 89.19 210 GLN A CA 1
ATOM 1706 C C . GLN A 1 210 ? -20.604 0.954 34.236 1.00 89.19 210 GLN A C 1
ATOM 1708 O O . GLN A 1 210 ? -21.286 1.655 34.985 1.00 89.19 210 GLN A O 1
ATOM 1713 N N . GLY A 1 211 ? -20.953 -0.299 33.928 1.00 91.38 211 GLY A N 1
ATOM 1714 C CA . GLY A 1 211 ? -22.125 -0.987 34.475 1.00 91.38 211 GLY A CA 1
ATOM 1715 C C . GLY A 1 211 ? -22.059 -1.146 35.997 1.00 91.38 211 GLY A C 1
ATOM 1716 O O . GLY A 1 211 ? -22.950 -0.667 36.699 1.00 91.38 211 GLY A O 1
ATOM 1717 N N . GLN A 1 212 ? -20.966 -1.716 36.517 1.00 89.44 212 GLN A N 1
ATOM 1718 C CA . GLN A 1 212 ? -20.718 -1.857 37.963 1.00 89.44 212 GLN A CA 1
ATOM 1719 C C . GLN A 1 212 ? -20.752 -0.504 38.690 1.00 89.44 212 GLN A C 1
ATOM 1721 O O . GLN A 1 212 ? -21.276 -0.373 39.798 1.00 89.44 212 GLN A O 1
ATOM 1726 N N . LYS A 1 213 ? -20.219 0.543 38.053 1.00 88.88 213 LYS A N 1
ATOM 1727 C CA . LYS A 1 213 ? -20.225 1.908 38.583 1.00 88.88 213 LYS A CA 1
ATOM 1728 C C . LYS A 1 213 ? -21.632 2.509 38.654 1.00 88.88 213 LYS A C 1
ATOM 1730 O O . LYS A 1 213 ? -21.986 3.106 39.670 1.00 88.88 213 LYS A O 1
ATOM 1735 N N . LEU A 1 214 ? -22.457 2.315 37.623 1.00 90.31 214 LEU A N 1
ATOM 1736 C CA . LEU A 1 214 ? -23.865 2.730 37.629 1.00 90.31 214 LEU A CA 1
ATOM 1737 C C . LEU A 1 214 ? -24.686 1.968 38.681 1.00 90.31 214 LEU A C 1
ATOM 1739 O O . LEU A 1 214 ? -25.493 2.581 39.381 1.00 90.31 214 LEU A O 1
ATOM 1743 N N . GLU A 1 215 ? -24.444 0.667 38.848 1.00 91.31 215 GLU A N 1
ATOM 1744 C CA . GLU A 1 215 ? -25.074 -0.160 39.885 1.00 91.31 215 GLU A CA 1
ATOM 1745 C C . GLU A 1 215 ? -24.710 0.317 41.302 1.00 91.31 215 GLU A C 1
ATOM 1747 O O . GLU A 1 215 ? -25.590 0.481 42.153 1.00 91.31 215 GLU A O 1
ATOM 1752 N N . ARG A 1 216 ? -23.430 0.627 41.553 1.00 89.06 216 ARG A N 1
ATOM 1753 C CA . ARG A 1 216 ? -22.968 1.217 42.822 1.00 89.06 216 ARG A CA 1
ATOM 1754 C C . ARG A 1 216 ? -23.643 2.561 43.105 1.00 89.06 216 ARG A C 1
ATOM 1756 O O . ARG A 1 216 ? -24.165 2.757 44.202 1.00 89.06 216 ARG A O 1
ATOM 1763 N N . ILE A 1 217 ? -23.728 3.454 42.115 1.00 90.94 217 ILE A N 1
ATOM 1764 C CA . ILE A 1 217 ? -24.443 4.738 42.237 1.00 90.94 217 ILE A CA 1
ATOM 1765 C C . ILE A 1 217 ? -25.933 4.513 42.559 1.00 90.94 217 ILE A C 1
ATOM 1767 O O . ILE A 1 217 ? -26.481 5.184 43.437 1.00 90.94 217 ILE A O 1
ATOM 1771 N N . ALA A 1 218 ? -26.596 3.563 41.893 1.00 92.06 218 ALA A N 1
ATOM 1772 C CA . ALA A 1 218 ? -27.991 3.217 42.170 1.00 92.06 218 ALA A CA 1
ATOM 1773 C C . ALA A 1 218 ? -28.181 2.644 43.588 1.00 92.06 218 ALA A C 1
ATOM 1775 O O . ALA A 1 218 ? -29.142 2.994 44.276 1.00 92.06 218 ALA A O 1
ATOM 1776 N N . SER A 1 219 ? -27.240 1.821 44.052 1.00 93.19 219 SER A N 1
ATOM 1777 C CA . SER A 1 219 ? -27.232 1.229 45.394 1.00 93.19 219 SER A CA 1
ATOM 1778 C C . SER A 1 219 ? -27.080 2.292 46.486 1.00 93.19 219 SER A C 1
ATOM 1780 O O . SER A 1 219 ? -27.892 2.334 47.412 1.00 93.19 219 SER A O 1
ATOM 1782 N N . ILE A 1 220 ? -26.135 3.226 46.326 1.00 92.69 220 ILE A N 1
ATOM 1783 C CA . ILE A 1 220 ? -25.961 4.386 47.217 1.00 92.69 220 ILE A CA 1
ATOM 1784 C C . ILE A 1 220 ? -27.252 5.222 47.273 1.00 92.69 220 ILE A C 1
ATOM 1786 O O . ILE A 1 220 ? -27.764 5.492 48.361 1.00 92.69 220 ILE A O 1
ATOM 1790 N N . LYS A 1 221 ? -27.842 5.574 46.116 1.00 91.88 221 LYS A N 1
ATOM 1791 C CA . LYS A 1 221 ? -29.112 6.331 46.049 1.00 91.88 221 LYS A CA 1
ATOM 1792 C C . LYS A 1 221 ? -30.259 5.606 46.763 1.00 91.88 221 LYS A C 1
ATOM 1794 O O . LYS A 1 221 ? -31.046 6.241 47.467 1.00 91.88 221 LYS A O 1
ATOM 1799 N N . ASN A 1 222 ? -30.346 4.285 46.612 1.00 92.88 222 ASN A N 1
ATOM 1800 C CA . ASN A 1 222 ? -31.356 3.464 47.276 1.00 92.88 222 ASN A CA 1
ATOM 1801 C C . ASN A 1 222 ? -31.171 3.417 48.800 1.00 92.88 222 ASN A C 1
ATOM 1803 O O . ASN A 1 222 ? -32.167 3.530 49.516 1.00 92.88 222 ASN A O 1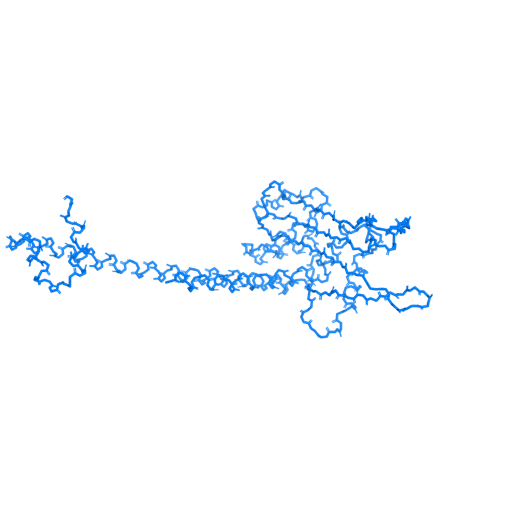
ATOM 1807 N N . LEU A 1 223 ? -29.936 3.294 49.300 1.00 92.75 223 LEU A N 1
ATOM 1808 C CA . LEU A 1 223 ? -29.639 3.335 50.737 1.00 92.75 223 LEU A CA 1
ATOM 1809 C C . LEU A 1 223 ? -29.986 4.698 51.345 1.00 92.75 223 LEU A C 1
ATOM 1811 O O . LEU A 1 223 ? -30.750 4.752 52.310 1.00 92.75 223 LEU A O 1
ATOM 1815 N N . MET A 1 224 ? -29.517 5.793 50.734 1.00 93.00 224 MET A N 1
ATOM 1816 C CA . MET A 1 224 ? -29.835 7.161 51.167 1.00 93.00 224 MET A CA 1
ATOM 1817 C C . MET A 1 224 ? -31.351 7.381 51.267 1.00 93.00 224 MET A C 1
ATOM 1819 O O . MET A 1 224 ? -31.840 7.864 52.286 1.00 93.00 224 MET A O 1
ATOM 1823 N N . LYS A 1 225 ? -32.113 6.966 50.242 1.00 93.19 225 LYS A N 1
ATOM 1824 C CA . LYS A 1 225 ? -33.573 7.142 50.199 1.00 93.19 225 LYS A CA 1
ATOM 1825 C C . LYS A 1 225 ? -34.326 6.250 51.191 1.00 93.19 225 LYS A C 1
ATOM 1827 O O . LYS A 1 225 ? -35.263 6.727 51.822 1.00 93.19 225 LYS A O 1
ATOM 1832 N N . LYS A 1 226 ? -33.975 4.962 51.306 1.00 93.38 226 LYS A N 1
ATOM 1833 C CA . LYS A 1 226 ? -34.720 4.001 52.146 1.00 93.38 226 LYS A CA 1
ATOM 1834 C C . LYS A 1 226 ? -34.400 4.122 53.635 1.00 93.38 226 LYS A C 1
ATOM 1836 O O . LYS A 1 226 ? -35.281 3.865 54.446 1.00 93.38 226 LYS A O 1
ATOM 1841 N N . MET A 1 227 ? -33.166 4.481 53.987 1.00 91.31 227 MET A N 1
ATOM 1842 C CA . MET A 1 227 ? -32.714 4.573 55.383 1.00 91.31 227 MET A CA 1
ATOM 1843 C C . MET A 1 227 ? -32.613 6.017 55.900 1.00 91.31 227 MET A C 1
ATOM 1845 O O . MET A 1 227 ? -32.277 6.208 57.064 1.00 91.31 227 MET A O 1
ATOM 1849 N N . ALA A 1 228 ? -32.891 7.022 55.058 1.00 92.19 228 ALA A N 1
ATOM 1850 C CA . ALA A 1 228 ? -32.762 8.449 55.380 1.00 92.19 228 ALA A CA 1
ATOM 1851 C C . ALA A 1 228 ? -31.367 8.832 55.928 1.00 92.19 228 ALA A C 1
ATOM 1853 O O . ALA A 1 228 ? -31.236 9.629 56.857 1.00 92.19 228 ALA A O 1
ATOM 1854 N N . ILE A 1 229 ? -30.313 8.244 55.350 1.00 92.38 229 ILE A N 1
ATOM 1855 C CA . ILE A 1 229 ? -28.913 8.457 55.751 1.00 92.38 229 ILE A CA 1
ATOM 1856 C C . ILE A 1 229 ? -28.159 9.370 54.767 1.00 92.38 229 ILE A C 1
ATOM 1858 O O . ILE A 1 229 ? -28.450 9.347 53.568 1.00 92.38 229 ILE A O 1
ATOM 1862 N N . PRO A 1 230 ? -27.168 10.152 55.240 1.00 92.31 230 PRO A N 1
ATOM 1863 C CA . PRO A 1 230 ? -26.321 10.970 54.374 1.00 92.31 230 PRO A CA 1
ATOM 1864 C C . PRO A 1 230 ? -25.385 10.118 53.502 1.00 92.31 230 PRO A C 1
ATOM 1866 O O . PRO A 1 230 ? -25.090 8.965 53.822 1.00 92.31 230 PRO A O 1
ATOM 1869 N N . LEU A 1 231 ? -24.883 10.724 52.4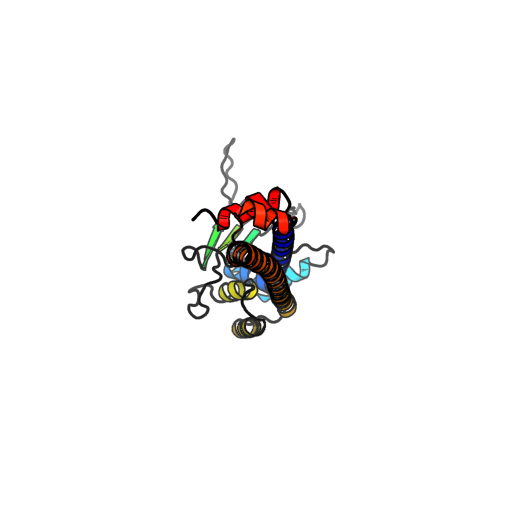19 1.00 91.25 231 LEU A N 1
ATOM 1870 C CA . LEU A 1 231 ? -24.044 10.085 51.396 1.00 91.25 231 LEU A CA 1
ATOM 1871 C C . LEU A 1 231 ? -22.829 9.346 51.980 1.00 91.25 231 LEU A C 1
ATOM 1873 O O . LEU A 1 231 ? -22.630 8.178 51.659 1.00 91.25 231 LEU A O 1
ATOM 1877 N N . ASP A 1 232 ? -22.049 9.988 52.856 1.00 90.56 232 ASP A N 1
ATOM 1878 C CA . ASP A 1 232 ? -20.871 9.363 53.477 1.00 90.56 232 ASP A CA 1
ATOM 1879 C C . ASP A 1 232 ? -21.238 8.079 54.233 1.00 90.56 232 ASP A C 1
ATOM 1881 O O . ASP A 1 232 ? -20.660 7.027 53.974 1.00 90.56 232 ASP A O 1
ATOM 1885 N N . LYS A 1 233 ? -22.301 8.119 55.046 1.00 91.12 233 LYS A N 1
ATOM 1886 C CA . LYS A 1 233 ? -22.780 6.955 55.805 1.00 91.12 233 LYS A CA 1
ATOM 1887 C C . LYS A 1 233 ? -23.329 5.841 54.902 1.00 91.12 233 LYS A C 1
ATOM 1889 O O . LYS A 1 233 ? -23.218 4.670 55.249 1.00 91.12 233 LYS A O 1
ATOM 1894 N N . ALA A 1 234 ? -23.901 6.178 53.744 1.00 92.38 234 ALA A N 1
ATOM 1895 C CA . ALA A 1 234 ? -24.316 5.188 52.747 1.00 92.38 234 ALA A CA 1
ATOM 1896 C C . ALA A 1 234 ? -23.118 4.515 52.052 1.00 92.38 234 ALA A C 1
ATOM 1898 O O . ALA A 1 234 ? -23.193 3.335 51.726 1.00 92.38 234 ALA A O 1
ATOM 1899 N N . MET A 1 235 ? -22.014 5.241 51.846 1.00 92.31 235 MET A N 1
ATOM 1900 C CA . MET A 1 235 ? -20.769 4.686 51.300 1.00 92.31 235 MET A CA 1
ATOM 1901 C C . MET A 1 235 ? -19.966 3.890 52.337 1.00 92.31 235 MET A C 1
ATOM 1903 O O . MET A 1 235 ? -19.293 2.931 51.968 1.00 92.31 235 MET A O 1
ATOM 1907 N N . ASP A 1 236 ? -20.043 4.259 53.619 1.00 92.12 236 ASP A N 1
ATOM 1908 C CA 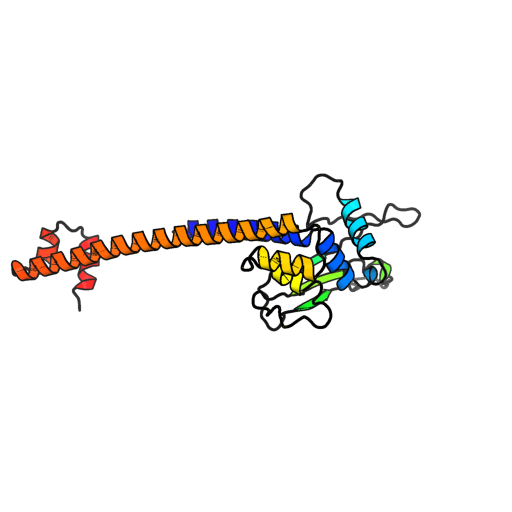. ASP A 1 236 ? -19.484 3.475 54.727 1.00 92.12 236 ASP A CA 1
ATOM 1909 C C . ASP A 1 236 ? -20.198 2.123 54.871 1.00 92.12 236 ASP A C 1
ATOM 1911 O O . ASP A 1 236 ? -19.534 1.105 54.997 1.00 92.12 236 ASP A O 1
ATOM 1915 N N . LEU A 1 237 ? -21.534 2.082 54.763 1.00 92.50 237 LEU A N 1
ATOM 1916 C CA . LEU A 1 237 ? -22.318 0.832 54.793 1.00 92.50 237 LEU A CA 1
ATOM 1917 C C . LEU A 1 237 ? -22.099 -0.097 53.585 1.00 92.50 237 LEU A C 1
ATOM 1919 O O . LEU A 1 237 ? -22.566 -1.233 53.604 1.00 92.50 237 LEU A O 1
ATOM 1923 N N . LEU A 1 238 ? -21.444 0.389 52.529 1.00 90.06 238 LEU A N 1
ATOM 1924 C CA . LEU A 1 238 ? -21.035 -0.403 51.365 1.00 90.06 238 LEU A CA 1
ATOM 1925 C C . LEU A 1 238 ? -19.540 -0.771 51.411 1.00 90.06 238 LEU A C 1
ATOM 1927 O O . LEU A 1 238 ? -19.004 -1.210 50.395 1.00 90.06 238 LEU A O 1
ATOM 1931 N N . ASP A 1 239 ? -18.871 -0.543 52.549 1.00 91.75 239 ASP A N 1
ATOM 1932 C CA . ASP A 1 239 ? -17.444 -0.800 52.784 1.00 91.75 239 ASP A CA 1
ATOM 1933 C C . ASP A 1 239 ? -16.512 -0.223 51.696 1.00 91.75 239 ASP A C 1
ATOM 1935 O O . ASP A 1 239 ? -15.437 -0.754 51.414 1.00 91.75 239 ASP A O 1
ATOM 1939 N N . LEU A 1 240 ? -16.906 0.898 51.074 1.00 90.81 240 LEU A N 1
ATOM 1940 C CA . LEU A 1 240 ? -16.127 1.508 49.995 1.00 90.81 240 LEU A CA 1
ATOM 1941 C C . LEU A 1 240 ? -14.789 2.055 50.512 1.00 90.81 240 LEU A C 1
ATOM 1943 O O . LEU A 1 240 ? -14.723 2.735 51.544 1.00 90.81 240 LEU A O 1
ATOM 1947 N N . SER A 1 241 ? -13.722 1.822 49.749 1.00 91.75 241 SER A N 1
ATOM 1948 C CA . SER A 1 241 ? -12.399 2.382 50.028 1.00 91.75 241 SER A CA 1
ATOM 1949 C C . SER A 1 241 ? -12.375 3.909 49.877 1.00 91.75 241 SER A C 1
ATOM 1951 O O . SER A 1 241 ? -13.251 4.514 49.255 1.00 91.75 241 SER A O 1
ATOM 1953 N N . SER A 1 242 ? -11.335 4.558 50.408 1.00 88.75 242 SER A N 1
ATOM 1954 C CA . SER A 1 242 ? -11.147 6.013 50.291 1.00 88.75 242 SER A CA 1
ATOM 1955 C C . SER A 1 242 ? -11.145 6.498 48.834 1.00 88.75 242 SER A C 1
ATOM 1957 O O . SER A 1 242 ? -11.732 7.535 48.537 1.00 88.75 242 SER A O 1
ATOM 1959 N N . ILE A 1 243 ? -10.541 5.717 47.929 1.00 88.44 243 ILE A N 1
ATOM 1960 C CA . ILE A 1 243 ? -10.447 6.026 46.494 1.00 88.44 243 ILE A CA 1
ATOM 1961 C C . ILE A 1 243 ? -11.832 5.933 45.841 1.00 88.44 243 ILE A C 1
ATOM 1963 O O . ILE A 1 243 ? -12.255 6.854 45.145 1.00 88.44 243 ILE A O 1
ATOM 1967 N N . GLU A 1 244 ? -12.576 4.858 46.115 1.00 87.75 244 GLU A N 1
ATOM 1968 C CA . GLU A 1 244 ? -13.935 4.679 45.593 1.00 87.75 244 GLU A CA 1
ATOM 1969 C C . GLU A 1 244 ? -14.889 5.748 46.141 1.00 87.75 244 GLU A C 1
ATOM 1971 O O . GLU A 1 244 ? -15.708 6.275 45.395 1.00 87.75 244 GLU A O 1
ATOM 1976 N N . LYS A 1 245 ? -14.762 6.135 47.416 1.00 88.94 245 LYS A N 1
ATOM 1977 C CA . LYS A 1 245 ? -15.538 7.236 48.013 1.00 88.94 245 LYS A CA 1
ATOM 1978 C C . LYS A 1 245 ? -15.275 8.565 47.306 1.00 88.94 245 LYS A C 1
ATOM 1980 O O . LYS A 1 245 ? -16.221 9.286 46.995 1.00 88.94 245 LYS A O 1
ATOM 1985 N N . GLU A 1 246 ? -14.015 8.893 47.033 1.00 89.00 246 GLU A N 1
ATOM 1986 C CA . GLU A 1 246 ? -13.644 10.120 46.319 1.00 89.00 246 GLU A CA 1
ATOM 1987 C C . GLU A 1 246 ? -14.118 10.110 44.856 1.00 89.00 246 GLU A C 1
ATOM 1989 O O . GLU A 1 246 ? -14.589 11.127 44.341 1.00 89.00 246 GLU A O 1
ATOM 1994 N N . GLU A 1 247 ? -14.068 8.956 44.190 1.00 88.06 247 GLU A N 1
ATOM 1995 C CA . GLU A 1 247 ? -14.611 8.788 42.844 1.00 88.06 247 GLU A CA 1
ATOM 1996 C C . GLU A 1 247 ? -16.141 8.920 42.815 1.00 88.06 247 GLU A C 1
ATOM 1998 O O . GLU A 1 247 ? -16.677 9.652 41.980 1.00 88.06 247 GLU A O 1
ATOM 2003 N N . MET A 1 248 ? -16.851 8.258 43.735 1.00 88.38 248 MET A N 1
ATOM 2004 C CA . MET A 1 248 ? -18.315 8.279 43.790 1.00 88.38 248 MET A CA 1
ATOM 2005 C C . MET A 1 248 ? -18.851 9.667 44.135 1.00 88.38 248 MET A C 1
ATOM 2007 O O . MET A 1 248 ? -19.828 10.086 43.518 1.00 88.38 248 MET A O 1
ATOM 2011 N N . LYS A 1 249 ? -18.203 10.427 45.033 1.00 89.25 249 LYS A N 1
ATOM 2012 C CA . LYS A 1 249 ? -18.625 11.795 45.406 1.00 89.25 249 LYS A CA 1
ATOM 2013 C C . LYS A 1 249 ? -18.850 12.709 44.196 1.00 89.25 249 LYS A C 1
ATOM 2015 O O . LYS A 1 249 ? -19.822 13.462 44.186 1.00 89.25 249 LYS A O 1
ATOM 2020 N N . LYS A 1 250 ? -18.048 12.564 43.135 1.00 88.94 250 LYS A N 1
ATOM 2021 C CA . LYS A 1 250 ? -18.165 13.330 41.876 1.00 88.94 250 LYS A CA 1
ATOM 2022 C C . LYS A 1 250 ? -19.527 13.164 41.179 1.00 88.94 250 LYS A C 1
ATOM 2024 O O . LYS A 1 250 ? -19.941 14.051 40.444 1.00 88.94 250 LYS A O 1
ATOM 2029 N N . TYR A 1 251 ? -20.244 12.064 41.427 1.00 85.81 251 TYR A N 1
ATOM 2030 C CA . TYR A 1 251 ? -21.557 11.757 40.835 1.00 85.81 251 TYR A CA 1
ATOM 2031 C C . TYR A 1 251 ? -22.756 12.230 41.676 1.00 85.81 251 TYR A C 1
ATOM 2033 O O . TYR A 1 251 ? -23.905 12.022 41.279 1.00 85.81 251 TYR A O 1
ATOM 2041 N N . PHE A 1 252 ? -22.498 12.841 42.836 1.00 83.44 252 PHE A N 1
ATOM 2042 C CA . PHE A 1 252 ? -23.509 13.313 43.792 1.00 83.44 252 PHE A CA 1
ATOM 2043 C C . PHE A 1 252 ? -23.311 14.791 44.193 1.00 83.44 252 PHE A C 1
ATOM 2045 O O . PHE A 1 252 ? -24.002 15.275 45.083 1.00 83.44 252 PHE A O 1
ATOM 2052 N N . GLN A 1 253 ? -22.375 15.500 43.552 1.00 69.44 253 GLN A N 1
ATOM 2053 C CA . GLN A 1 253 ? -22.054 16.919 43.780 1.00 69.44 253 GLN A CA 1
ATOM 2054 C C . GLN A 1 253 ? -22.652 17.848 42.699 1.00 69.44 253 GLN A C 1
ATOM 2056 O O . GLN A 1 253 ? -22.034 18.844 42.330 1.00 69.44 253 GLN A O 1
ATOM 2061 N N . ALA A 1 254 ? -23.835 17.501 42.180 1.00 51.59 254 ALA A N 1
ATOM 2062 C CA . ALA A 1 254 ? -24.604 18.286 41.209 1.00 51.59 254 ALA A CA 1
ATOM 2063 C C . ALA A 1 254 ? -25.957 18.695 41.806 1.00 51.59 254 ALA A C 1
ATOM 2065 O O . ALA A 1 254 ? -26.593 17.805 42.418 1.00 51.59 254 ALA A O 1
#